Protein 4E1T (pdb70)

CATH classification: 2.40.160.160

B-factor: mean 50.27, std 12.96, range [19.97, 96.44]

Solvent-accessible surface area: 11795 Å² total; per-residue (Å²): 171,104,12,117,0,5,19,28,57,17,58,16,42,53,114,126,131,61,99,48,16,41,11,63,6,107,0,15,28,171,133,39,39,100,62,81,0,53,0,23,4,66,0,86,14,67,69,96,80,24,68,9,44,1,74,10,62,4,62,2,58,58,110,141,50,85,1,98,5,107,7,44,2,80,0,27,3,89,45,9,123,0,55,0,71,1,108,5,42,9,28,3,26,60,52,58,15,63,12,42,13,15,0,81,111,98,34,39,68,49,90,11,128,40,58,103,138,135,98,0,43,0,0,43,14,20,5,107,31,31,18,45,32,82,86,92,75,15,28,63,2,25,55,111,21,89,7,86,1,84,10,126,28,0,16,8,7,35,89,124,51,66,17,162,41,0,73,0,58,5,49,6,103,17,104,6,44,18,4,21,66,16,68,12,50,18,81,45,74,12,86,94,105,53,67,57,31,65,90,26,64,33,91,12,84,18,76,52,47,68,115,145,36,0,91,29,85,107,32,0,42,34,10,21,65,16,85,16,0,17,11,35,17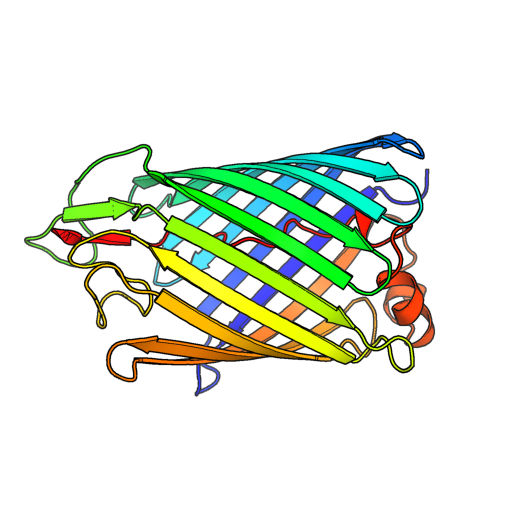,7,40,16,25,17,28,20,15,11,8,12,121

Radius of gyration: 18.05 Å; Cα contacts (8 Å, |Δi|>4): 684; chains: 1; bounding box: 31×55×33 Å

Sequence (245 aa):
MNRFGTAQVNLNFDKNFSLKESSLDWLAPWYDSASFLFFSQLGIRNKDSRNTLNLGVGIRTLENGWLYGLNTFYDNDLTGHNHRIGLGAEAWTDYLQLAANGYFRLNGWHSSRDFSDYKERPATGGDLRANAYLPALPQLGGKLMYEQYTGERVALFGKDNLQRNPYAVTAGINYTPVPLLTVGVDQRMGKSSKHETQWNLQMNYRFGESFQSQLSPSAVAGTRLLAESRYNLVDRNNNIVLEYQ

Foldseek 3Di:
DFFFFKKKWKWKAFPVRHTFKIKIKIKGWPDDDPFKTKIWMWMWMAGPNWIKIKTKIKMWGDDDQKIKMKMKIWMAGPPFGATKIKIKIWIAGQQKIKMKMWIGGDDDWDDDPVDDPKTKYFWTWMKIKMKGADLVQRQKIKIKMKIWTADAFWQPVHNVDTHHGKMKIKIKIWGDQFQQWMKMWMWIAIPPGRITIMIMIMGMDTPNDDPVNRRDSVNSSVCRHCVNVVRPDDPGDSDGTMGMD

Secondary structure (DSSP, 8-state):
-----EEEEEEEE-TT--EEEEEEEEEEEEEE-SSEEEEEEEEEEEETTEEEEEEEEEEEEEETTEEEEEEEEEEEETTTTEEEEEEEEEEEETTEEEEEEEEEE-S--EE-SS-TT-EEEEPPEEEEEEEEEETTEEEEEEEEEEEEE-SSSB-TT-TTS-BSS-EEEEEEEEEEEETTEEEEEEEEE-GGG-EEEEEEEEEEEETTS-HHHHT-GGGHHHHTSHHHHTTPPP-S--S--EEE-

Structure (mmCIF, N/CA/C/O backbone):
data_4E1T
#
_entry.id   4E1T
#
_cell.length_a   79.404
_cell.length_b   124.885
_cell.length_c   65.073
_cell.angle_alpha   90.00
_cell.angle_beta   90.00
_cell.angle_gamma   90.00
#
_symmetry.space_group_name_H-M   'C 2 2 21'
#
loop_
_entity.id
_entity.type
_entity.pdbx_description
1 polymer Invasin
2 non-polymer '(2R)-2,3-dihydroxypropyl (9Z)-octadec-9-enoate'
3 non-polymer '(2S)-2,3-dihydroxypropyl (9Z)-octadec-9-enoate'
4 water water
#
loop_
_atom_site.group_PDB
_atom_site.id
_atom_site.type_symbol
_atom_site.label_atom_id
_atom_site.label_alt_id
_atom_site.label_comp_id
_atom_site.label_asym_id
_atom_site.label_entity_id
_atom_site.label_seq_id
_atom_site.pdbx_PDB_ins_code
_atom_site.Cartn_x
_atom_site.Cartn_y
_atom_site.Cartn_z
_atom_site.occupancy
_atom_site.B_iso_or_equiv
_atom_site.auth_seq_id
_atom_site.auth_comp_id
_atom_site.auth_asym_id
_atom_site.auth_atom_id
_atom_site.pdbx_PDB_model_num
ATOM 1 N N . MET A 1 1 ? -14.501 50.989 20.070 1.00 78.28 146 MET A N 1
ATOM 2 C CA . MET A 1 1 ? -14.363 51.113 18.576 1.00 78.70 146 MET A CA 1
ATOM 3 C C . MET A 1 1 ? -15.719 51.087 17.797 1.00 77.85 146 MET A C 1
ATOM 4 O O . MET A 1 1 ? -16.548 51.998 17.938 1.00 80.55 146 MET A O 1
ATOM 9 N N . ASN A 1 2 ? -15.933 50.012 17.022 1.00 73.91 147 ASN A N 1
ATOM 10 C CA . ASN A 1 2 ? -16.862 49.974 15.875 1.00 72.98 147 ASN A CA 1
ATOM 11 C C . ASN A 1 2 ? -17.074 48.519 15.365 1.00 67.41 147 ASN A C 1
ATOM 12 O O . ASN A 1 2 ? -18.203 48.080 15.152 1.00 66.96 147 ASN A O 1
ATOM 17 N N . ARG A 1 3 ? -15.996 47.766 15.178 1.00 62.88 148 ARG A N 1
ATOM 18 C CA . ARG A 1 3 ? -16.117 46.387 14.678 1.00 57.99 148 ARG A CA 1
ATOM 19 C C . ARG A 1 3 ? -15.414 45.386 15.630 1.00 54.63 148 ARG A C 1
ATOM 20 O O . ARG A 1 3 ? -14.214 45.521 15.915 1.00 54.51 148 ARG A O 1
ATOM 28 N N . PHE A 1 4 ? -16.145 44.390 16.132 1.00 51.27 149 PHE A N 1
ATOM 29 C CA . PHE A 1 4 ? -15.519 43.458 17.115 1.00 49.77 149 PHE A CA 1
ATOM 30 C C . PHE A 1 4 ? -15.505 41.994 16.652 1.00 48.13 149 PHE A C 1
ATOM 31 O O . PHE A 1 4 ? -15.446 41.078 17.477 1.00 48.84 149 PHE A O 1
ATOM 39 N N . GLY A 1 5 ? -15.563 41.790 15.343 1.00 46.47 150 GLY A N 1
ATOM 40 C CA . GLY A 1 5 ? -15.458 40.475 14.784 1.00 45.38 150 GLY A CA 1
ATOM 41 C C . GLY A 1 5 ? -16.722 39.914 14.171 1.00 43.60 150 GLY A C 1
ATOM 42 O O . GLY A 1 5 ? -17.798 40.530 14.201 1.00 42.41 150 GLY A O 1
ATOM 43 N N . THR A 1 6 ? -16.575 38.701 13.668 1.00 42.71 151 THR A N 1
ATOM 44 C CA . THR A 1 6 ? -17.585 38.087 12.858 1.00 42.50 151 THR A CA 1
ATOM 45 C C . THR A 1 6 ? -17.891 36.705 13.394 1.00 41.96 151 THR A C 1
ATOM 46 O O . THR A 1 6 ? -16.969 35.962 13.774 1.00 42.62 151 THR A O 1
ATOM 50 N N . ALA A 1 7 ? -19.178 36.360 13.381 1.00 41.50 152 ALA A N 1
ATOM 51 C CA . ALA A 1 7 ? -19.580 35.013 13.616 1.00 41.75 152 ALA A CA 1
ATOM 52 C C . ALA A 1 7 ? -20.262 34.520 12.333 1.00 42.41 152 ALA A C 1
ATOM 53 O O . ALA A 1 7 ? -21.051 35.249 11.692 1.00 43.88 152 ALA A O 1
ATOM 55 N N . GLN A 1 8 ? -19.938 33.292 11.936 1.00 41.76 153 GLN A N 1
ATOM 56 C CA . GLN A 1 8 ? -20.444 32.724 10.697 1.00 40.82 153 GLN A CA 1
ATOM 57 C C . GLN A 1 8 ? -21.052 31.322 10.896 1.00 41.30 153 GLN A C 1
ATOM 58 O O . GLN A 1 8 ? -20.379 30.402 11.370 1.00 40.84 153 GLN A O 1
ATOM 64 N N . VAL A 1 9 ? -22.321 31.169 10.538 1.00 42.37 154 VAL A N 1
ATOM 65 C CA . VAL A 1 9 ? -22.930 29.835 10.434 1.00 43.60 154 VAL A CA 1
ATOM 66 C C . VAL A 1 9 ? -22.946 29.265 9.020 1.00 43.20 154 VAL A C 1
ATOM 67 O O . VAL A 1 9 ? -23.251 29.967 8.057 1.00 43.17 154 VAL A O 1
ATOM 71 N N . ASN A 1 10 ? -22.542 28.002 8.871 1.00 43.35 155 ASN A N 1
ATOM 72 C CA . ASN A 1 10 ? -22.638 27.373 7.533 1.00 42.95 155 ASN A CA 1
ATOM 73 C C . ASN A 1 10 ? -23.406 26.064 7.628 1.00 43.46 155 ASN A C 1
ATOM 74 O O . ASN A 1 10 ? -23.137 25.255 8.509 1.00 43.32 155 ASN A O 1
ATOM 79 N N . LEU A 1 11 ? -24.367 25.911 6.717 1.00 43.88 156 LEU A N 1
ATOM 80 C CA . LEU A 1 11 ? -25.094 24.673 6.489 1.00 45.05 156 LEU A CA 1
ATOM 81 C C . LEU A 1 11 ? -24.897 24.203 5.031 1.00 45.20 156 LEU A C 1
ATOM 82 O O . LEU A 1 11 ? -25.273 24.895 4.095 1.00 45.11 156 LEU A O 1
ATOM 87 N N . ASN A 1 12 ? -24.306 23.026 4.852 1.00 45.44 157 ASN A N 1
ATOM 88 C CA . ASN A 1 12 ? -24.004 22.509 3.527 1.00 47.20 157 ASN A CA 1
ATOM 89 C C . ASN A 1 12 ? -24.815 21.217 3.200 1.00 47.86 157 ASN A C 1
ATOM 90 O O . ASN A 1 12 ? -24.972 20.326 4.052 1.00 49.14 157 ASN A O 1
ATOM 95 N N . PHE A 1 13 ? -25.337 21.163 1.982 1.00 46.88 158 PHE A N 1
ATOM 96 C CA . PHE A 1 13 ? -26.279 20.145 1.532 1.00 48.73 158 PHE A CA 1
ATOM 97 C C . PHE A 1 13 ? -25.724 19.490 0.297 1.00 49.98 158 PHE A C 1
ATOM 98 O O . PHE A 1 13 ? -25.029 20.145 -0.492 1.00 49.61 158 PHE A O 1
ATOM 106 N N . ASP A 1 14 ? -26.038 18.206 0.116 1.00 51.27 159 ASP A N 1
ATOM 107 C CA . ASP A 1 14 ? -25.632 17.501 -1.086 1.00 53.06 159 ASP A CA 1
ATOM 108 C C . ASP A 1 14 ? -26.663 17.774 -2.215 1.00 53.98 159 ASP A C 1
ATOM 109 O O . ASP A 1 14 ? -27.556 18.619 -2.027 1.00 52.69 159 ASP A O 1
ATOM 114 N N . LYS A 1 15 ? -26.542 17.061 -3.353 1.00 56.06 160 LYS A N 1
ATOM 115 C CA . LYS A 1 15 ? -27.454 17.159 -4.513 1.00 58.36 160 LYS A CA 1
ATOM 116 C C . LYS A 1 15 ? -28.951 17.092 -4.189 1.00 58.16 160 LYS A C 1
ATOM 117 O O . LYS A 1 15 ? -29.799 17.736 -4.856 1.00 57.90 160 LYS A O 1
ATOM 123 N N . ASN A 1 16 ? -29.277 16.263 -3.209 1.00 58.25 161 ASN A N 1
ATOM 124 C CA . ASN A 1 16 ? -30.669 16.043 -2.808 1.00 59.89 161 ASN A CA 1
ATOM 125 C C . ASN A 1 16 ? -31.144 16.968 -1.663 1.00 58.17 161 ASN A C 1
ATOM 126 O O . ASN A 1 16 ? -32.184 16.723 -1.043 1.00 59.81 161 ASN A O 1
ATOM 131 N N . PHE A 1 17 ? -30.387 18.037 -1.414 1.00 56.04 162 PHE A N 1
ATOM 132 C CA . PHE A 1 17 ? -30.552 18.912 -0.222 1.00 55.40 162 PHE A CA 1
ATOM 133 C C . PHE A 1 17 ? -30.680 18.096 1.082 1.00 55.62 162 PHE A C 1
ATOM 134 O O . PHE A 1 17 ? -31.508 18.374 1.933 1.00 56.87 162 PHE A O 1
ATOM 142 N N . SER A 1 18 ? -29.872 17.054 1.185 1.00 56.08 163 SER A N 1
ATOM 143 C CA . SER A 1 18 ? -29.706 16.305 2.418 1.00 57.71 163 SER A CA 1
ATOM 144 C C . SER A 1 18 ? -28.509 16.935 3.160 1.00 55.30 163 SER A C 1
ATOM 145 O O . SER A 1 18 ? -27.422 17.121 2.598 1.00 54.05 163 SER A O 1
ATOM 148 N N . LEU A 1 19 ? -28.737 17.336 4.401 1.00 57.34 164 LEU A N 1
ATOM 149 C CA . LEU A 1 19 ? -27.800 18.191 5.078 1.00 54.66 164 LEU A CA 1
ATOM 150 C C . LEU A 1 19 ? -26.536 17.398 5.457 1.00 52.99 164 LEU A C 1
ATOM 151 O O . LEU A 1 19 ? -26.620 16.331 6.058 1.00 51.84 164 LEU A O 1
ATOM 156 N N . LYS A 1 20 ? -25.389 17.888 5.024 1.00 52.31 165 LYS A N 1
ATOM 157 C CA . LYS A 1 20 ? -24.143 17.167 5.147 1.00 53.13 165 LYS A CA 1
ATOM 158 C C . LYS A 1 20 ? -23.229 17.735 6.202 1.00 50.93 165 LYS A C 1
ATOM 159 O O . LYS A 1 20 ? -22.486 17.022 6.794 1.00 51.30 165 LYS A O 1
ATOM 161 N N . GLU A 1 21 ? -23.293 19.027 6.432 1.00 49.86 166 GLU A N 1
ATOM 162 C CA . GLU A 1 21 ? -22.400 19.674 7.376 1.00 46.91 166 GLU A CA 1
ATOM 163 C C . GLU A 1 21 ? -23.014 20.915 8.009 1.00 45.79 166 GLU A C 1
ATOM 164 O O . GLU A 1 21 ? -23.655 21.742 7.318 1.00 45.86 166 GLU A O 1
ATOM 170 N N . SER A 1 22 ? -22.775 21.077 9.308 1.00 43.31 167 SER A N 1
ATOM 171 C CA . SER A 1 22 ? -23.123 22.326 9.941 1.00 43.62 167 SER A CA 1
ATOM 172 C C . SER A 1 22 ? -21.921 22.882 10.692 1.00 42.32 167 SER A C 1
ATOM 173 O O . SER A 1 22 ? -21.163 22.114 11.311 1.00 41.23 167 SER A O 1
ATOM 176 N N . SER A 1 23 ? -21.722 24.206 10.628 1.00 41.37 168 SER A N 1
ATOM 177 C CA . SER A 1 23 ? -20.572 24.813 11.323 1.00 40.29 168 SER A CA 1
ATOM 178 C C . SER A 1 23 ? -20.848 26.174 11.949 1.00 40.99 168 SER A C 1
ATOM 179 O O . SER A 1 23 ? -21.788 26.879 11.556 1.00 41.85 168 SER A O 1
ATOM 182 N N . LEU A 1 24 ? -20.007 26.519 12.919 1.00 40.51 169 LEU A N 1
ATOM 183 C CA . LEU A 1 24 ? -19.978 27.848 13.490 1.00 42.10 169 LEU A CA 1
ATOM 184 C C . LEU A 1 24 ? -18.530 28.292 13.659 1.00 40.57 169 LEU A C 1
ATOM 185 O O . LEU A 1 24 ? -17.727 27.638 14.321 1.00 40.53 169 LEU A O 1
ATOM 190 N N . ASP A 1 25 ? -18.183 29.389 13.000 1.00 40.51 170 ASP A N 1
ATOM 191 C CA . ASP A 1 25 ? -16.838 29.941 13.075 1.00 39.67 170 ASP A CA 1
ATOM 192 C C . ASP A 1 25 ? -16.882 31.392 13.620 1.00 39.07 170 ASP A C 1
ATOM 193 O O . ASP A 1 25 ? -17.780 32.178 13.226 1.00 39.72 170 ASP A O 1
ATOM 198 N N . TRP A 1 26 ? -15.892 31.763 14.458 1.00 37.23 171 TRP A N 1
ATOM 199 C CA . TRP A 1 26 ? -15.845 33.115 15.043 1.00 36.57 171 TRP A CA 1
ATOM 200 C C . TRP A 1 26 ? -14.456 33.764 14.925 1.00 35.75 171 TRP A C 1
ATOM 201 O O . TRP A 1 26 ? -13.485 33.237 15.414 1.00 35.18 171 TRP A O 1
ATOM 212 N N . LEU A 1 27 ? -14.364 34.929 14.308 1.00 35.93 172 LEU A N 1
ATOM 213 C CA . LEU A 1 27 ? -13.067 35.620 14.211 1.00 35.87 172 LEU A CA 1
ATOM 214 C C . LEU A 1 27 ? -13.089 36.713 15.238 1.00 36.94 172 LEU A C 1
ATOM 215 O O . LEU A 1 27 ? -14.098 37.433 15.369 1.00 38.79 172 LEU A O 1
ATOM 220 N N . ALA A 1 28 ? -12.009 36.878 15.983 1.00 36.93 173 ALA A N 1
ATOM 221 C CA . ALA A 1 28 ? -11.988 38.000 16.959 1.00 38.58 173 ALA A CA 1
ATOM 222 C C . ALA A 1 28 ? -10.716 38.784 16.765 1.00 37.92 173 ALA A C 1
ATOM 223 O O . ALA A 1 28 ? -9.641 38.219 16.824 1.00 36.79 173 ALA A O 1
ATOM 225 N N . PRO A 1 29 ? -10.830 40.085 16.516 1.00 40.18 174 PRO A N 1
ATOM 226 C CA . PRO A 1 29 ? -9.632 40.940 16.445 1.00 39.94 174 PRO A CA 1
ATOM 227 C C . PRO A 1 29 ? -9.078 41.246 17.835 1.00 41.25 174 PRO A C 1
ATOM 228 O O . PRO A 1 29 ? -9.807 41.697 18.696 1.00 43.19 174 PRO A O 1
ATOM 232 N N . TRP A 1 30 ?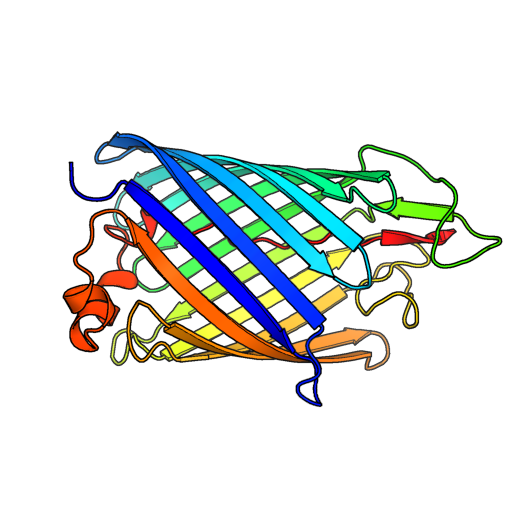 -7.805 40.934 18.084 1.00 39.93 175 TRP A N 1
ATOM 233 C CA . TRP A 1 30 ? -7.205 41.247 19.405 1.00 41.79 175 TRP A CA 1
ATOM 234 C C . TRP A 1 30 ? -6.497 42.597 19.377 1.00 42.40 175 TRP A C 1
ATOM 235 O O . TRP A 1 30 ? -6.356 43.268 20.401 1.00 45.20 175 TRP A O 1
ATOM 246 N N . TYR A 1 31 ? -5.973 42.949 18.207 1.00 40.82 176 TYR A N 1
ATOM 247 C CA . TYR A 1 31 ? -5.350 44.220 18.022 1.00 41.94 176 TYR A CA 1
ATOM 248 C C . TYR A 1 31 ? -5.657 44.671 16.622 1.00 43.07 176 TYR A C 1
ATOM 249 O O . TYR A 1 31 ? -5.423 43.927 15.645 1.00 42.62 176 TYR A O 1
ATOM 258 N N . ASP A 1 32 ? -6.197 45.888 16.526 1.00 45.07 177 ASP A N 1
ATOM 259 C CA . ASP A 1 32 ? -6.770 46.413 15.310 1.00 46.76 177 ASP A CA 1
ATOM 260 C C . ASP A 1 32 ? -6.245 47.827 15.053 1.00 49.85 177 ASP A C 1
ATOM 261 O O . ASP A 1 32 ? -6.752 48.815 15.655 1.00 51.33 177 ASP A O 1
ATOM 266 N N . SER A 1 33 ? -5.258 47.932 14.157 1.00 48.63 178 SER A N 1
ATOM 267 C CA . SER A 1 33 ? -4.833 49.239 13.703 1.00 52.77 178 SER A CA 1
ATOM 268 C C . SER A 1 33 ? -5.037 49.367 12.205 1.00 55.79 178 SER A C 1
ATOM 269 O O . SER A 1 33 ? -5.178 48.362 11.496 1.00 55.47 178 SER A O 1
ATOM 272 N N . ALA A 1 34 ? -5.008 50.615 11.749 1.00 59.91 179 ALA A N 1
ATOM 273 C CA . ALA A 1 34 ? -5.206 50.994 10.365 1.00 64.52 179 ALA A CA 1
ATOM 274 C C . ALA A 1 34 ? -4.298 50.323 9.323 1.00 65.00 179 ALA A C 1
ATOM 275 O O . ALA A 1 34 ? -4.461 50.575 8.127 1.00 69.74 179 ALA A O 1
ATOM 277 N N . SER A 1 35 ? -3.306 49.553 9.759 1.00 62.41 180 SER A N 1
ATOM 278 C CA . SER A 1 35 ? -2.371 48.890 8.843 1.00 63.62 180 SER A CA 1
ATOM 279 C C . SER A 1 35 ? -2.118 47.452 9.237 1.00 60.37 180 SER A C 1
ATOM 280 O O . SER A 1 35 ? -1.753 46.677 8.372 1.00 62.23 180 SER A O 1
ATOM 283 N N . PHE A 1 36 ? -2.353 47.098 10.518 1.00 56.41 181 PHE A N 1
ATOM 284 C CA . 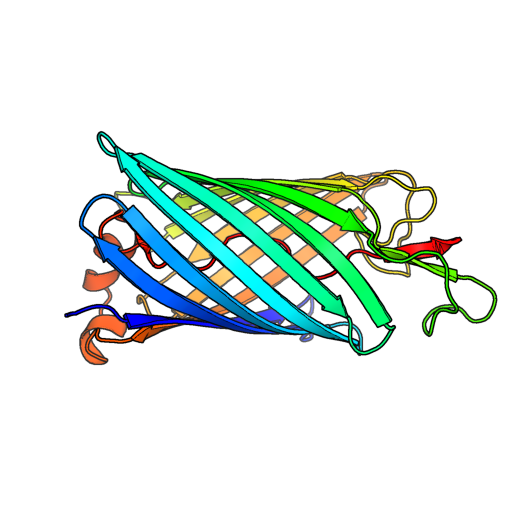PHE A 1 36 ? -2.068 45.762 11.076 1.00 52.71 181 PHE A CA 1
ATOM 285 C C . PHE A 1 36 ? -3.179 45.261 12.003 1.00 49.93 181 PHE A C 1
ATOM 286 O O . PHE A 1 36 ? -3.589 45.947 12.957 1.00 50.04 181 PHE A O 1
ATOM 294 N N . LEU A 1 37 ? -3.657 44.057 11.708 1.00 46.58 182 LEU A N 1
ATOM 295 C CA . LEU A 1 37 ? -4.677 43.402 12.485 1.00 43.26 182 LEU A CA 1
ATOM 296 C C . LEU A 1 37 ? -4.148 42.026 12.955 1.00 41.16 182 LEU A C 1
ATOM 297 O O . LEU A 1 37 ? -3.590 41.265 12.172 1.00 41.81 182 LEU A O 1
ATOM 302 N N . PHE A 1 38 ? -4.320 41.723 14.233 1.00 39.70 183 PHE A N 1
ATOM 303 C CA . PHE A 1 38 ? -4.036 40.385 14.744 1.00 39.10 183 PHE A CA 1
ATOM 304 C C . PHE A 1 38 ? -5.330 39.748 15.230 1.00 36.99 183 PHE A C 1
ATOM 305 O O . PHE A 1 38 ? -6.060 40.358 15.968 1.00 36.29 183 PHE A O 1
ATOM 313 N N . PHE A 1 39 ? -5.634 38.531 14.785 1.00 36.16 184 PHE A N 1
ATOM 314 C CA . PHE A 1 39 ? -6.929 37.943 15.152 1.00 35.85 184 PHE A CA 1
ATOM 315 C C . PHE A 1 39 ? -6.794 36.513 15.596 1.00 34.84 184 PHE A C 1
ATOM 316 O O . PHE A 1 39 ? -5.779 35.878 15.317 1.00 35.80 184 PHE A O 1
ATOM 324 N N . SER A 1 40 ? -7.833 36.019 16.268 1.00 34.34 185 SER A N 1
ATOM 325 C CA . SER A 1 40 ? -8.036 34.595 16.534 1.00 34.94 185 SER A CA 1
ATOM 326 C C . SER A 1 40 ? -9.274 34.112 15.807 1.00 35.55 185 SER A C 1
ATOM 327 O O . SER A 1 40 ? -10.221 34.870 15.597 1.00 36.09 185 SER A O 1
ATOM 330 N N . GLN A 1 41 ? -9.263 32.859 15.374 1.00 36.01 186 GLN A N 1
ATOM 331 C CA . GLN A 1 41 ? -10.458 32.229 14.765 1.00 35.88 186 GLN A CA 1
ATOM 332 C C . GLN A 1 41 ? -10.665 30.884 15.492 1.00 36.73 186 GLN A C 1
ATOM 333 O O . GLN A 1 41 ? -9.699 30.140 15.718 1.00 37.34 186 GLN A O 1
ATOM 339 N N . LEU A 1 42 ? -11.909 30.588 15.876 1.00 37.28 187 LEU A N 1
ATOM 340 C CA . LEU A 1 42 ? -12.290 29.354 16.571 1.00 37.70 187 LEU A CA 1
ATOM 341 C C . LEU A 1 42 ? -13.463 28.770 15.819 1.00 38.65 187 LEU A C 1
ATOM 342 O O . LEU A 1 42 ? -14.432 29.486 15.485 1.00 39.24 187 LEU A O 1
ATOM 347 N N . GLY A 1 43 ? -13.423 27.471 15.556 1.00 39.84 188 GLY A N 1
ATOM 348 C CA . GLY A 1 43 ? -14.486 26.856 14.755 1.00 39.72 188 GLY A CA 1
ATOM 349 C C . GLY A 1 43 ? -14.904 25.503 15.278 1.00 41.52 188 GLY A C 1
ATOM 350 O O . GLY A 1 43 ? -14.127 24.784 15.877 1.00 42.19 188 GLY A O 1
ATOM 351 N N . ILE A 1 44 ? -16.162 25.166 15.052 1.00 42.25 189 ILE A N 1
ATOM 352 C CA . ILE A 1 44 ? -16.645 23.852 15.375 1.00 43.44 189 ILE A CA 1
ATOM 353 C C . ILE A 1 44 ? -17.609 23.366 14.293 1.00 42.13 189 ILE A C 1
ATOM 354 O O . ILE A 1 44 ? -18.364 24.138 13.741 1.00 41.22 189 ILE A O 1
ATOM 359 N N . ARG A 1 45 ? -17.594 22.069 14.016 1.00 42.05 190 ARG A N 1
ATOM 360 C CA . ARG A 1 45 ? -18.359 21.552 12.926 1.00 41.14 190 ARG A CA 1
ATOM 361 C C . ARG A 1 45 ? -18.679 20.083 13.093 1.00 43.18 190 ARG A C 1
ATOM 362 O O . ARG A 1 45 ? -17.960 19.314 13.757 1.00 43.69 190 ARG A O 1
ATOM 370 N N . ASN A 1 46 ? -19.785 19.695 12.483 1.00 43.58 191 ASN A N 1
ATOM 371 C CA . ASN A 1 46 ? -20.177 18.298 12.458 1.00 45.64 191 ASN A CA 1
ATOM 372 C C . ASN A 1 46 ? -20.333 17.848 10.996 1.00 46.42 191 ASN A C 1
ATOM 373 O O . ASN A 1 46 ? -20.973 18.554 10.171 1.00 45.66 191 ASN A O 1
ATOM 378 N N . LYS A 1 47 ? -19.717 16.706 10.671 1.00 47.80 192 LYS A N 1
ATOM 379 C CA . LYS A 1 47 ? -19.718 16.161 9.301 1.00 49.87 192 LYS A CA 1
ATOM 380 C C . LYS A 1 47 ? -19.337 14.682 9.272 1.00 53.31 192 LYS A C 1
ATOM 381 O O . LYS A 1 47 ? -18.317 14.305 9.820 1.00 54.59 192 LYS A O 1
ATOM 387 N N . ASP A 1 48 ? -20.153 13.871 8.596 1.00 53.86 193 ASP A N 1
ATOM 388 C CA . ASP A 1 48 ? -20.010 12.400 8.564 1.00 56.83 193 ASP A CA 1
ATOM 389 C C . ASP A 1 48 ? -19.830 11.858 9.983 1.00 55.81 193 ASP A C 1
ATOM 390 O O . ASP A 1 48 ? -18.851 11.150 10.232 1.00 54.32 193 ASP A O 1
ATOM 395 N N . SER A 1 49 ? -20.753 12.189 10.893 1.00 55.26 194 SER A N 1
ATOM 396 C CA . SER A 1 49 ? -20.695 11.692 12.282 1.00 55.82 194 SER A CA 1
ATOM 397 C C . SER A 1 49 ? -19.371 12.018 13.032 1.00 52.97 194 SER A C 1
ATOM 398 O O . SER A 1 49 ? -18.931 11.253 13.900 1.00 54.40 194 SER A O 1
ATOM 401 N N . ARG A 1 50 ? -18.723 13.115 12.672 1.00 48.40 195 ARG A N 1
ATOM 402 C CA . ARG A 1 50 ? -17.468 13.500 13.299 1.00 46.18 195 ARG A CA 1
ATOM 403 C C . ARG A 1 50 ? -17.584 14.982 13.715 1.00 43.64 195 ARG A C 1
ATOM 404 O O . ARG A 1 50 ? -18.119 15.781 12.960 1.00 41.19 195 ARG A O 1
ATOM 412 N N . ASN A 1 51 ? -17.094 15.332 14.898 1.00 43.03 196 ASN A N 1
ATOM 413 C CA . ASN A 1 51 ? -17.020 16.741 15.316 1.00 42.29 196 ASN A CA 1
ATOM 414 C C . ASN A 1 51 ? -15.589 17.214 15.397 1.00 40.90 196 ASN A C 1
ATOM 415 O O . ASN A 1 51 ? -14.742 16.574 16.046 1.00 41.75 196 ASN A O 1
ATOM 420 N N . THR A 1 52 ? -15.321 18.355 14.772 1.00 39.66 197 THR A N 1
ATOM 421 C CA . THR A 1 52 ? -13.974 18.914 14.673 1.00 38.62 197 THR A CA 1
ATOM 422 C C . THR A 1 52 ? -13.932 20.320 15.312 1.00 38.55 197 THR A C 1
ATOM 423 O O . THR A 1 52 ? -14.853 21.141 15.131 1.00 39.51 197 THR A O 1
ATOM 427 N N . LEU A 1 53 ? -12.855 20.606 16.019 1.00 37.65 198 LEU A N 1
ATOM 428 C CA . LEU A 1 53 ? -12.620 21.901 16.617 1.00 37.33 198 LEU A CA 1
ATOM 429 C C . LEU A 1 53 ? -11.454 22.469 15.821 1.00 36.89 198 LEU A C 1
ATOM 430 O O . LEU A 1 53 ? -10.471 21.748 15.578 1.00 36.89 198 LEU A O 1
ATOM 435 N N . ASN A 1 54 ? -11.558 23.732 15.407 1.00 35.76 199 ASN A N 1
ATOM 436 C CA . ASN A 1 54 ? -10.471 24.427 14.738 1.00 36.13 199 ASN A CA 1
ATOM 437 C C . ASN A 1 54 ? -10.113 25.625 15.594 1.00 37.06 199 ASN A C 1
ATOM 438 O O . ASN A 1 54 ? -11.034 26.316 16.086 1.00 38.16 199 ASN A O 1
ATOM 443 N N . LEU A 1 55 ? -8.812 25.833 15.801 1.00 36.11 200 LEU A N 1
ATOM 444 C CA . LEU A 1 55 ? -8.304 26.943 16.610 1.00 37.85 200 LEU A CA 1
ATOM 445 C C . LEU A 1 55 ? -7.162 27.608 15.821 1.00 35.67 200 LEU A C 1
ATOM 446 O O . LEU A 1 55 ? -6.185 26.959 15.548 1.00 36.42 200 LEU A O 1
ATOM 451 N N . GLY A 1 56 ? -7.254 28.888 15.483 1.00 35.27 201 GLY A N 1
ATOM 452 C CA . GLY A 1 56 ? -6.217 29.510 14.630 1.00 34.33 201 GLY A CA 1
ATOM 453 C C . GLY A 1 56 ? -5.946 30.947 15.044 1.00 35.32 201 GLY A C 1
ATOM 454 O O . GLY A 1 56 ? -6.789 31.563 15.724 1.00 36.20 201 GLY A O 1
ATOM 455 N N . VAL A 1 57 ? -4.754 31.442 14.678 1.00 33.48 202 VAL A N 1
ATOM 456 C CA . VAL A 1 57 ? -4.410 32.822 14.752 1.00 34.05 202 VAL A CA 1
ATOM 457 C C . VAL A 1 57 ? -3.945 33.258 13.380 1.00 34.86 202 VAL A C 1
ATOM 458 O O . VAL A 1 57 ? -3.569 32.413 12.573 1.00 33.66 202 VAL A O 1
ATOM 462 N N . GLY A 1 58 ? -3.928 34.578 13.154 1.00 35.06 203 GLY A N 1
ATOM 463 C CA . GLY A 1 58 ? -3.738 35.154 11.838 1.00 35.07 203 GLY A CA 1
ATOM 464 C C . GLY A 1 58 ? -3.358 36.623 11.955 1.00 36.91 203 GLY A C 1
ATOM 465 O O . GLY A 1 58 ? -3.681 37.307 12.950 1.00 37.62 203 GLY A O 1
ATOM 466 N N . ILE A 1 59 ? -2.561 37.101 11.006 1.00 37.78 204 ILE A N 1
ATOM 467 C CA . ILE A 1 59 ? -2.313 38.556 10.916 1.00 38.59 204 ILE A CA 1
ATOM 468 C C . ILE A 1 59 ? -2.645 38.993 9.497 1.00 38.84 204 ILE A C 1
ATOM 469 O O . ILE A 1 59 ? -2.497 38.198 8.547 1.00 36.17 204 ILE A O 1
ATOM 474 N N . ARG A 1 60 ? -3.121 40.242 9.392 1.00 39.88 205 ARG A N 1
ATOM 475 C CA . ARG A 1 60 ? -3.421 40.923 8.120 1.00 40.18 205 ARG A CA 1
ATOM 476 C C . ARG A 1 60 ? -2.816 42.317 8.147 1.00 42.29 205 ARG A C 1
ATOM 477 O O . ARG A 1 60 ? -2.911 43.040 9.166 1.00 43.66 205 ARG A O 1
ATOM 485 N N . THR A 1 61 ? -2.154 42.683 7.051 1.00 42.94 206 THR A N 1
ATOM 486 C CA . THR A 1 61 ? -1.574 43.998 6.915 1.00 45.45 206 THR A CA 1
ATOM 487 C C . THR A 1 61 ? -2.032 44.606 5.592 1.00 46.11 206 THR A C 1
ATOM 488 O O . THR A 1 61 ? -2.263 43.881 4.631 1.00 45.84 206 THR A O 1
ATOM 492 N N . LEU A 1 62 ? -2.172 45.928 5.568 1.00 47.23 207 LEU A N 1
ATOM 493 C CA . LEU A 1 62 ? -2.738 46.672 4.449 1.00 48.08 207 LEU A CA 1
ATOM 494 C C . LEU A 1 62 ? -1.679 47.565 3.800 1.00 50.14 207 LEU A C 1
ATOM 495 O O . LEU A 1 62 ? -1.031 48.358 4.479 1.00 49.41 207 LEU A O 1
ATOM 500 N N . GLU A 1 63 ? -1.500 47.401 2.491 1.00 50.98 208 GLU A N 1
ATOM 501 C CA . GLU A 1 63 ? -0.559 48.210 1.729 1.00 53.36 208 GLU A CA 1
ATOM 502 C C . GLU A 1 63 ? -1.086 48.498 0.339 1.00 52.80 208 GLU A C 1
ATOM 503 O O . GLU A 1 63 ? -1.330 47.593 -0.449 1.00 50.11 208 GLU A O 1
ATOM 509 N N . ASN A 1 64 ? -1.260 49.786 0.062 1.00 54.82 209 ASN A N 1
ATOM 510 C CA . ASN A 1 64 ? -1.466 50.307 -1.307 1.00 55.54 209 ASN A CA 1
ATOM 511 C C . ASN A 1 64 ? -2.620 49.610 -1.993 1.00 52.19 209 ASN A C 1
ATOM 512 O O . ASN A 1 64 ? -2.472 49.054 -3.060 1.00 52.69 209 ASN A O 1
ATOM 517 N N . GLY A 1 65 ? -3.755 49.589 -1.325 1.00 50.15 210 GLY A N 1
ATOM 518 C CA . GLY A 1 65 ? -4.962 48.988 -1.863 1.00 48.36 210 GLY A CA 1
ATOM 519 C C . GLY A 1 65 ? -5.091 47.474 -1.774 1.00 47.15 210 GLY A C 1
ATOM 520 O O . GLY A 1 65 ? -6.103 46.924 -2.223 1.00 46.84 210 GLY A O 1
ATOM 521 N N . TRP A 1 66 ? -4.076 46.806 -1.205 1.00 46.60 211 TRP A N 1
ATOM 522 C CA . TRP A 1 66 ? -4.071 45.375 -1.012 1.00 44.98 211 TRP A CA 1
ATOM 523 C C . TRP A 1 66 ? -4.025 45.007 0.483 1.00 44.43 211 TRP A C 1
ATOM 524 O O . TRP A 1 66 ? -3.636 45.822 1.319 1.00 46.15 211 TRP A O 1
ATOM 535 N N . LEU A 1 67 ? -4.469 43.794 0.808 1.00 42.19 212 LEU A N 1
ATOM 536 C CA . LEU A 1 67 ? -4.334 43.231 2.146 1.00 40.85 212 LEU A CA 1
ATOM 537 C C . LEU A 1 67 ? -3.616 41.893 2.033 1.00 38.85 212 LEU A C 1
ATOM 538 O O . LEU A 1 67 ? -4.029 41.035 1.293 1.00 38.69 212 LEU A O 1
ATOM 543 N N . TYR A 1 68 ? -2.557 41.730 2.790 1.00 39.50 213 TYR A N 1
ATOM 544 C CA . TYR A 1 68 ? -1.767 40.492 2.826 1.00 39.54 213 TYR A CA 1
ATOM 545 C C . TYR A 1 68 ? -1.955 39.879 4.221 1.00 39.89 213 TYR A C 1
ATOM 546 O O . TYR A 1 68 ? -1.850 40.595 5.252 1.00 39.12 213 TYR A O 1
ATOM 555 N N . GLY A 1 69 ? -2.216 38.573 4.260 1.00 38.14 214 GLY A N 1
ATOM 556 C CA . GLY A 1 69 ? -2.383 37.897 5.532 1.00 37.91 214 GLY A CA 1
ATOM 557 C C . GLY A 1 69 ? -1.586 36.607 5.619 1.00 38.11 214 GLY A C 1
ATOM 558 O O . GLY A 1 69 ? -1.260 36.008 4.588 1.00 39.84 214 GLY A O 1
ATOM 559 N N . LEU A 1 70 ? -1.267 36.191 6.846 1.00 36.85 215 LEU A N 1
ATOM 560 C CA . LEU A 1 70 ? -0.824 34.837 7.169 1.00 35.31 215 LEU A CA 1
ATOM 561 C C . LEU A 1 70 ? -1.643 34.306 8.326 1.00 35.63 215 LEU A C 1
ATOM 562 O O . LEU A 1 70 ? -2.045 35.067 9.225 1.00 36.38 215 LEU A O 1
ATOM 567 N N . ASN A 1 71 ? -1.868 33.000 8.347 1.00 35.49 216 ASN A N 1
ATOM 568 C CA . ASN A 1 71 ? -2.579 32.392 9.456 1.00 36.27 216 ASN A CA 1
ATOM 569 C C . ASN A 1 71 ? -2.036 30.960 9.730 1.00 37.87 216 ASN A C 1
ATOM 570 O O . ASN A 1 71 ? -1.344 30.386 8.837 1.00 39.87 216 ASN A O 1
ATOM 575 N N . THR A 1 72 ? -2.265 30.432 10.948 1.00 36.52 217 THR A N 1
ATOM 576 C CA . THR A 1 72 ? -2.065 29.015 11.230 1.00 36.44 217 THR A CA 1
ATOM 577 C C . THR A 1 72 ? -3.151 28.483 12.088 1.00 34.73 217 THR A C 1
ATOM 578 O O . THR A 1 72 ? -3.600 29.174 12.995 1.00 33.91 217 THR A O 1
ATOM 582 N N . PHE A 1 73 ? -3.444 27.196 11.907 1.00 33.58 218 PHE A N 1
ATOM 583 C CA . PHE A 1 73 ? -4.499 26.528 12.604 1.00 32.64 218 PHE A CA 1
ATOM 584 C C . PHE A 1 73 ? -4.040 25.198 13.166 1.00 34.10 218 PHE A C 1
ATOM 585 O O . PHE A 1 73 ? -3.259 24.479 12.555 1.00 35.46 218 PHE A O 1
ATOM 593 N N . TYR A 1 74 ? -4.585 24.861 14.313 1.00 34.34 219 TYR A N 1
ATOM 594 C CA . TYR A 1 74 ? -4.595 23.518 14.818 1.00 35.05 219 TYR A CA 1
ATOM 595 C C . TYR A 1 74 ? -6.023 22.978 14.589 1.00 34.76 219 TYR A C 1
ATOM 596 O O . TYR A 1 74 ? -6.985 23.508 15.143 1.00 36.24 219 TYR A O 1
ATOM 605 N N . ASP A 1 75 ? -6.187 21.952 13.756 1.00 35.04 220 ASP A N 1
ATOM 606 C CA . ASP A 1 75 ? -7.475 21.282 13.558 1.00 34.50 220 ASP A CA 1
ATOM 607 C C . ASP A 1 75 ? -7.502 19.950 14.328 1.00 35.08 220 ASP A C 1
ATOM 608 O O . ASP A 1 75 ? -6.548 19.172 14.298 1.00 36.49 220 ASP A O 1
ATOM 613 N N . ASN A 1 76 ? -8.628 19.653 14.936 1.00 35.60 221 ASN A N 1
ATOM 614 C CA . ASN A 1 76 ? -8.765 18.507 15.864 1.00 35.68 221 ASN A CA 1
ATOM 615 C C . ASN A 1 76 ? -10.102 17.820 15.670 1.00 35.70 221 ASN A C 1
ATOM 616 O O . ASN A 1 76 ? -11.097 18.270 16.172 1.00 34.16 221 ASN A O 1
ATOM 621 N N . ASP A 1 77 ? -10.095 16.726 14.909 1.00 37.17 222 ASP A N 1
ATOM 622 C CA . ASP A 1 77 ? -11.235 15.848 14.777 1.00 38.13 222 ASP A CA 1
ATOM 623 C C . ASP A 1 77 ? -11.354 15.120 16.083 1.00 39.50 222 ASP A C 1
ATOM 624 O O . ASP A 1 77 ? -10.578 14.214 16.326 1.00 40.16 222 ASP A O 1
ATOM 629 N N . LEU A 1 78 ? -12.298 15.553 16.930 1.00 40.83 223 LEU A N 1
ATOM 630 C CA . LEU A 1 78 ? -12.504 15.003 18.291 1.00 42.99 223 LEU A CA 1
ATOM 631 C C . LEU A 1 78 ? -13.048 13.581 18.250 1.00 44.86 223 LEU A C 1
ATOM 632 O O . LEU A 1 78 ? -12.948 12.862 19.243 1.00 46.82 223 LEU A O 1
ATOM 637 N N . THR A 1 79 ? -13.671 13.189 17.138 1.00 44.73 224 THR A N 1
ATOM 638 C CA . THR A 1 79 ? -14.334 11.890 17.099 1.00 46.03 224 THR A CA 1
ATOM 639 C C . THR A 1 79 ? -13.371 10.738 16.785 1.00 45.74 224 THR A C 1
ATOM 640 O O . THR A 1 79 ? -13.298 9.761 17.532 1.00 44.60 224 THR A O 1
ATOM 644 N N . GLY A 1 80 ? -12.659 10.851 15.673 1.00 44.88 225 GLY A N 1
ATOM 645 C CA . GLY A 1 80 ? -11.594 9.880 15.373 1.00 46.94 225 GLY A CA 1
ATOM 646 C C . GLY A 1 80 ? -10.194 10.272 15.850 1.00 46.93 225 GLY A C 1
ATOM 647 O O . GLY A 1 80 ? -9.221 9.658 15.433 1.00 48.64 225 GLY A O 1
ATOM 648 N N . HIS A 1 81 ? -10.070 11.283 16.715 1.00 46.48 226 HIS A N 1
ATOM 649 C CA . HIS A 1 81 ? -8.756 11.719 17.246 1.00 46.12 226 HIS A CA 1
ATOM 650 C C . HIS A 1 81 ? -7.702 11.966 16.129 1.00 45.92 226 HIS A C 1
ATOM 651 O O . HIS A 1 81 ? -6.624 11.360 16.096 1.00 45.23 226 HIS A O 1
ATOM 658 N N . ASN A 1 82 ? -8.032 12.856 15.179 1.00 45.07 227 ASN A N 1
ATOM 659 C CA . ASN A 1 82 ? -7.090 13.156 14.118 1.00 43.66 227 ASN A CA 1
ATOM 660 C C . ASN A 1 82 ? -6.618 14.597 14.233 1.00 42.74 227 ASN A C 1
ATOM 661 O O . ASN A 1 82 ? -7.432 15.537 14.382 1.00 41.66 227 ASN A O 1
ATOM 666 N N . HIS A 1 83 ? -5.293 14.772 14.181 1.00 42.51 228 HIS A N 1
ATOM 667 C CA . HIS A 1 83 ? -4.702 16.082 14.465 1.00 41.06 228 HIS A CA 1
ATOM 668 C C . HIS A 1 83 ? -3.945 16.635 13.275 1.00 39.85 228 HIS A C 1
ATOM 669 O O . HIS A 1 83 ? -3.105 15.944 12.646 1.00 38.96 228 HIS A O 1
ATOM 676 N N . ARG A 1 84 ? -4.215 17.898 12.998 1.00 37.85 229 ARG A N 1
ATOM 677 C CA . ARG A 1 84 ? -3.633 18.523 11.827 1.00 38.76 229 ARG A CA 1
ATOM 678 C C . ARG A 1 84 ? -3.180 19.968 12.081 1.00 38.75 229 ARG A C 1
ATOM 679 O O . ARG A 1 84 ? -3.886 20.773 12.745 1.00 39.31 229 ARG A O 1
ATOM 687 N N . ILE A 1 85 ? -2.029 20.316 11.544 1.00 39.26 230 ILE A N 1
ATOM 688 C CA . ILE A 1 85 ? -1.665 21.717 11.514 1.00 40.76 230 ILE A CA 1
ATOM 689 C C . ILE A 1 85 ? -1.842 22.287 10.122 1.00 40.79 230 ILE A C 1
ATOM 690 O O . ILE A 1 85 ? -1.583 21.597 9.119 1.00 40.19 230 ILE A O 1
ATOM 695 N N . GLY A 1 86 ? -2.308 23.538 10.069 1.00 40.44 231 GLY A N 1
ATOM 696 C CA . GLY A 1 86 ? -2.461 24.255 8.789 1.00 40.63 231 GLY A CA 1
ATOM 697 C C . GLY A 1 86 ? -1.730 25.607 8.715 1.00 41.66 231 GLY A C 1
ATOM 698 O O . GLY A 1 86 ? -1.579 26.295 9.730 1.00 43.20 231 GLY A O 1
ATOM 699 N N . LEU A 1 87 ? -1.284 25.999 7.521 1.00 40.89 232 LEU A N 1
ATOM 700 C CA . LEU A 1 87 ? -0.734 27.337 7.247 1.00 40.61 232 LEU A CA 1
ATOM 701 C C . LEU A 1 87 ? -1.542 27.927 6.081 1.00 39.07 232 LEU A C 1
ATOM 702 O O . LEU A 1 87 ? -1.955 27.184 5.175 1.00 38.87 232 LEU A O 1
ATOM 707 N N . GLY A 1 88 ? -1.722 29.235 6.087 1.00 36.59 233 GLY A N 1
ATOM 708 C CA . GLY A 1 88 ? -2.550 29.893 5.113 1.00 36.39 233 GLY A CA 1
ATOM 709 C C . GLY A 1 88 ? -1.913 31.241 4.825 1.00 37.60 233 GLY A C 1
ATOM 710 O O . GLY A 1 88 ? -1.277 31.809 5.716 1.00 37.55 233 GLY A O 1
ATOM 711 N N . ALA A 1 89 ? -2.023 31.703 3.566 1.00 36.34 234 ALA A N 1
ATOM 712 C CA . ALA A 1 89 ? -1.642 33.042 3.135 1.00 36.94 234 ALA A CA 1
ATOM 713 C C . ALA A 1 89 ? -2.847 33.739 2.445 1.00 37.12 234 ALA A C 1
ATOM 714 O O . ALA A 1 89 ? -3.737 33.064 1.893 1.00 37.53 234 ALA A O 1
ATOM 716 N N . GLU A 1 90 ? -2.893 35.069 2.490 1.00 37.31 235 GLU A N 1
ATOM 717 C CA . GLU A 1 90 ? -3.974 35.810 1.828 1.00 37.85 235 GLU A CA 1
ATOM 718 C C . GLU A 1 90 ? -3.439 36.990 1.009 1.00 38.48 235 GLU A C 1
ATOM 719 O O . GLU A 1 90 ? -2.457 37.647 1.390 1.00 38.11 235 GLU A O 1
ATOM 725 N N . ALA A 1 91 ? -4.051 37.219 -0.136 1.00 37.69 236 ALA A N 1
ATOM 726 C CA . ALA A 1 91 ? -3.757 38.431 -0.905 1.00 39.84 236 ALA A CA 1
ATOM 727 C C . ALA A 1 91 ? -5.126 38.896 -1.404 1.00 39.99 236 ALA A C 1
ATOM 728 O O . ALA A 1 91 ? -5.716 38.230 -2.257 1.00 40.01 236 ALA A O 1
ATOM 730 N N . TRP A 1 92 ? -5.634 39.989 -0.830 1.00 39.82 237 TRP A N 1
ATOM 731 C CA . TRP A 1 92 ? -7.004 40.455 -1.091 1.00 38.93 237 TRP A CA 1
ATOM 732 C C . TRP A 1 92 ? -7.008 41.909 -1.483 1.00 39.95 237 TRP A C 1
ATOM 733 O O . TRP A 1 92 ? -6.235 42.732 -0.908 1.00 41.36 237 TRP A O 1
ATOM 744 N N . THR A 1 93 ? -7.915 42.257 -2.384 1.00 39.37 238 THR A N 1
ATOM 745 C CA . THR A 1 93 ? -8.229 43.649 -2.654 1.00 39.99 238 THR A CA 1
ATOM 746 C C . THR A 1 93 ? -9.748 43.847 -2.674 1.00 39.68 238 THR A C 1
ATOM 747 O O . THR A 1 93 ? -10.531 42.919 -2.422 1.00 40.04 238 THR A O 1
ATOM 751 N N . ASP A 1 94 ? -10.195 45.043 -2.986 1.00 41.15 239 ASP A N 1
ATOM 752 C CA . ASP A 1 94 ? -11.605 45.298 -3.093 1.00 41.48 239 ASP A CA 1
ATOM 753 C C . ASP A 1 94 ? -12.203 44.271 -4.075 1.00 42.05 239 ASP A C 1
ATOM 754 O O . ASP A 1 94 ? -11.692 44.124 -5.206 1.00 42.56 239 ASP A O 1
ATOM 759 N N . TYR A 1 95 ? -13.228 43.524 -3.633 1.00 40.15 240 TYR A N 1
ATOM 760 C CA . TYR A 1 95 ? -13.929 42.579 -4.528 1.00 40.65 240 TYR A CA 1
ATOM 761 C C . TYR A 1 95 ? -13.165 41.302 -4.864 1.00 40.75 240 TYR A C 1
ATOM 762 O O . TYR A 1 95 ? -13.652 40.495 -5.662 1.00 42.17 240 TYR A O 1
ATOM 771 N N . LEU A 1 96 ? -11.958 41.125 -4.350 1.00 40.01 241 LEU A N 1
ATOM 772 C CA . LEU A 1 96 ? -11.173 39.983 -4.825 1.00 41.67 241 LEU A CA 1
ATOM 773 C C . LEU A 1 96 ? -10.372 39.423 -3.705 1.00 41.31 241 LEU A C 1
ATOM 774 O O . LEU A 1 96 ? -9.462 40.112 -3.211 1.00 41.30 241 LEU A O 1
ATOM 779 N N . GLN A 1 97 ? -10.663 38.177 -3.338 1.00 40.57 242 GLN A N 1
ATOM 780 C CA . GLN A 1 97 ? -9.904 37.521 -2.291 1.00 41.25 242 GLN A CA 1
ATOM 781 C C . GLN A 1 97 ? -9.176 36.274 -2.775 1.00 41.19 242 GLN A C 1
ATOM 782 O O . GLN A 1 97 ? -9.798 35.324 -3.222 1.00 42.68 242 GLN A O 1
ATOM 788 N N . LEU A 1 98 ? -7.853 36.301 -2.733 1.00 40.79 243 LEU A N 1
ATOM 789 C CA . LEU A 1 98 ? -7.042 35.123 -3.084 1.00 40.67 243 LEU A CA 1
ATOM 790 C C . LEU A 1 98 ? -6.494 34.468 -1.823 1.00 40.22 243 LEU A C 1
ATOM 791 O O . LEU A 1 98 ? -6.187 35.151 -0.833 1.00 39.95 243 LEU A O 1
ATOM 796 N N . ALA A 1 99 ? -6.426 33.139 -1.821 1.00 39.35 244 ALA A N 1
ATOM 797 C CA . ALA A 1 99 ? -5.861 32.441 -0.659 1.00 37.28 244 ALA A CA 1
ATOM 798 C C . ALA A 1 99 ? -5.202 31.146 -1.086 1.00 37.55 244 ALA A C 1
ATOM 799 O O . ALA A 1 99 ? -5.617 30.527 -2.077 1.00 36.72 244 ALA A O 1
ATOM 801 N N . ALA A 1 100 ? -4.156 30.768 -0.326 1.00 37.63 245 ALA A N 1
ATOM 802 C CA . ALA A 1 100 ? -3.403 29.505 -0.489 1.00 36.93 245 ALA A CA 1
ATOM 803 C C . ALA A 1 100 ? -3.376 28.840 0.894 1.00 35.78 245 ALA A C 1
ATOM 804 O O . ALA A 1 100 ? -3.119 29.504 1.912 1.00 36.37 245 ALA A O 1
ATOM 806 N N . ASN A 1 101 ? -3.702 27.555 0.968 1.00 34.75 246 ASN A N 1
ATOM 807 C CA . ASN A 1 101 ? -3.619 26.849 2.247 1.00 34.22 246 ASN A CA 1
ATOM 808 C C . ASN A 1 101 ? -2.841 25.550 2.139 1.00 35.11 246 ASN A C 1
ATOM 809 O O . ASN A 1 101 ? -2.854 24.886 1.095 1.00 34.58 246 ASN A O 1
ATOM 814 N N . GLY A 1 102 ? -2.127 25.222 3.218 1.00 36.16 247 GLY A N 1
ATOM 815 C CA . GLY A 1 102 ? -1.420 23.925 3.353 1.00 37.03 247 GLY A CA 1
ATOM 816 C C . GLY A 1 102 ? -1.976 23.229 4.581 1.00 37.07 247 GLY A C 1
ATOM 817 O O . GLY A 1 102 ? -2.337 23.898 5.577 1.00 35.37 247 GLY A O 1
ATOM 818 N N . TYR A 1 103 ? -2.035 21.894 4.511 1.00 38.23 248 TYR A N 1
ATOM 819 C CA . TYR A 1 103 ? -2.611 21.056 5.589 1.00 38.42 248 TYR A CA 1
ATOM 820 C C . TYR A 1 103 ? -1.689 19.897 5.876 1.00 39.61 248 TYR A C 1
ATOM 821 O O . TYR A 1 103 ? -1.428 19.107 4.971 1.00 40.83 248 TYR A O 1
ATOM 830 N N . PHE A 1 104 ? -1.227 19.770 7.119 1.00 38.41 249 PHE A N 1
ATOM 831 C CA . PHE A 1 104 ? -0.184 18.791 7.459 1.00 39.64 249 PHE A CA 1
ATOM 832 C C . PHE A 1 104 ? -0.573 17.904 8.649 1.00 39.76 249 PHE A C 1
ATOM 833 O O . PHE A 1 104 ? -0.986 18.409 9.690 1.00 39.84 249 PHE A O 1
ATOM 841 N N . ARG A 1 105 ? -0.435 16.589 8.513 1.00 41.15 250 ARG A N 1
ATOM 842 C CA . ARG A 1 105 ? -0.713 15.658 9.615 1.00 41.99 250 ARG A CA 1
ATOM 843 C C . ARG A 1 105 ? 0.226 15.844 10.812 1.00 42.96 250 ARG A C 1
ATOM 844 O O . ARG A 1 105 ? 1.406 16.213 10.663 1.00 43.85 250 ARG A O 1
ATOM 852 N N . LEU A 1 106 ? -0.309 15.553 11.995 1.00 42.92 251 LEU A N 1
ATOM 853 C CA . LEU A 1 106 ? 0.417 15.637 13.255 1.00 43.53 251 LEU A CA 1
ATOM 854 C C . LEU A 1 106 ? 0.413 14.260 13.905 1.00 44.69 251 LEU A C 1
ATOM 855 O O . LEU A 1 106 ? 1.294 13.933 14.693 1.00 46.39 251 LEU A O 1
ATOM 860 N N . ASN A 1 107 ? -0.570 13.440 13.570 1.00 44.50 252 ASN A N 1
ATOM 861 C CA . ASN A 1 107 ? -0.568 12.084 14.081 1.00 45.74 252 ASN A CA 1
ATOM 862 C C . ASN A 1 107 ? -0.561 11.051 12.971 1.00 45.64 252 ASN A C 1
ATOM 863 O O . ASN A 1 107 ? -0.797 11.388 11.793 1.00 45.80 252 ASN A O 1
ATOM 868 N N . GLY A 1 108 ? -0.281 9.797 13.337 1.00 45.85 253 GLY A N 1
ATOM 869 C CA . GLY A 1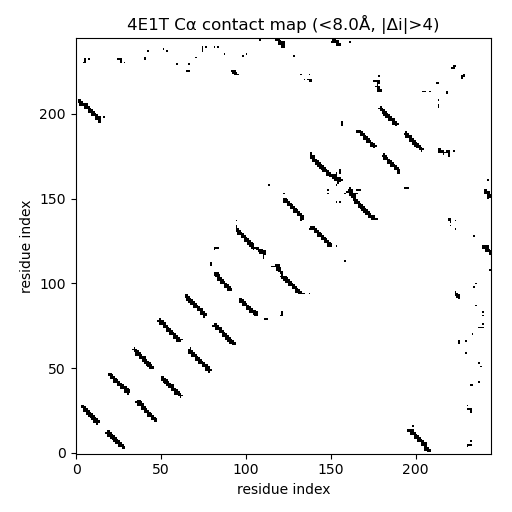 108 ? -0.053 8.717 12.366 1.00 44.78 253 GLY A CA 1
ATOM 870 C C . GLY A 1 108 ? -1.215 7.755 12.302 1.00 45.46 253 GLY A C 1
ATOM 871 O O . GLY A 1 108 ? -2.273 8.031 12.876 1.00 44.40 253 GLY A O 1
ATOM 872 N N . TRP A 1 109 ? -1.037 6.643 11.573 1.00 46.86 254 TRP A N 1
ATOM 873 C CA . TRP A 1 109 ? -2.062 5.625 11.397 1.00 48.12 254 TRP A CA 1
ATOM 874 C C . TRP A 1 109 ? -2.598 5.148 12.744 1.00 48.80 254 TRP A C 1
ATOM 875 O O . TRP A 1 109 ? -1.810 4.847 13.650 1.00 49.29 254 TRP A O 1
ATOM 886 N N . HIS A 1 110 ? -3.927 5.081 12.879 1.00 48.07 255 HIS A N 1
ATOM 887 C CA . HIS A 1 110 ? -4.568 4.479 14.065 1.00 49.37 255 HIS A CA 1
ATOM 888 C C . HIS A 1 110 ? -5.929 3.941 13.626 1.00 49.90 255 HIS A C 1
ATOM 889 O O . HIS A 1 110 ? -6.412 4.332 12.595 1.00 48.88 255 HIS A O 1
ATOM 896 N N . SER A 1 111 ? -6.534 3.065 14.422 1.00 51.70 256 SER A N 1
ATOM 897 C CA . SER A 1 111 ? -7.814 2.439 14.091 1.00 54.10 256 SER A CA 1
ATOM 898 C C . SER A 1 111 ? -8.846 3.422 13.639 1.00 53.26 256 SER A C 1
ATOM 899 O O . SER A 1 111 ? -8.944 4.505 14.190 1.00 52.44 256 SER A O 1
ATOM 902 N N . SER A 1 112 ? -9.633 3.017 12.653 1.00 55.14 257 SER A N 1
ATOM 903 C CA . SER A 1 112 ? -10.635 3.861 12.028 1.00 54.31 257 SER A CA 1
ATOM 904 C C . SER A 1 112 ? -12.034 3.394 12.343 1.00 56.73 257 SER A C 1
ATOM 905 O O . SER A 1 112 ? -12.352 2.216 12.186 1.00 59.20 257 SER A O 1
ATOM 908 N N . ARG A 1 113 ? -12.888 4.328 12.748 1.00 57.52 258 ARG A N 1
ATOM 909 C CA . ARG A 1 113 ? -14.326 4.041 12.978 1.00 60.46 258 ARG A CA 1
ATOM 910 C C . ARG A 1 113 ? -15.083 3.769 11.673 1.00 61.71 258 ARG A C 1
ATOM 911 O O . ARG A 1 113 ? -16.254 3.364 11.685 1.00 64.17 258 ARG A O 1
ATOM 919 N N . ASP A 1 114 ? -14.411 3.999 10.557 1.00 60.85 259 ASP A N 1
ATOM 920 C CA . ASP A 1 114 ? -15.018 3.829 9.259 1.00 62.29 259 ASP A CA 1
ATOM 921 C C . ASP A 1 114 ? -14.799 2.432 8.675 1.00 65.37 259 ASP A C 1
ATOM 922 O O . ASP A 1 114 ? -15.739 1.808 8.158 1.00 67.44 259 ASP A O 1
ATOM 927 N N . PHE A 1 115 ? -13.563 1.951 8.755 1.00 65.49 260 PHE A N 1
ATOM 928 C CA . PHE A 1 115 ? -13.254 0.610 8.283 1.00 68.39 260 PHE A CA 1
ATOM 929 C C . PHE A 1 115 ? -12.626 -0.192 9.375 1.00 69.09 260 PHE A C 1
ATOM 930 O O . PHE A 1 115 ? -11.453 -0.019 9.689 1.00 68.39 260 PHE A O 1
ATOM 938 N N . SER A 1 116 ? -13.417 -1.068 9.966 1.00 71.56 261 SER A N 1
ATOM 939 C CA . SER A 1 116 ? -12.844 -2.150 10.736 1.00 73.46 261 SER A CA 1
ATOM 940 C C . SER A 1 116 ? -11.833 -2.734 9.763 1.00 74.10 261 SER A C 1
ATOM 941 O O . SER A 1 116 ? -12.117 -2.820 8.550 1.00 74.85 261 SER A O 1
ATOM 944 N N . ASP A 1 117 ? -10.657 -3.098 10.279 1.00 73.50 262 ASP A N 1
ATOM 945 C CA . ASP A 1 117 ? -9.620 -3.771 9.475 1.00 73.97 262 ASP A CA 1
ATOM 946 C C . ASP A 1 117 ? -8.595 -2.859 8.744 1.00 71.15 262 ASP A C 1
ATOM 947 O O . ASP A 1 117 ? -7.597 -3.380 8.224 1.00 71.86 262 ASP A O 1
ATOM 952 N N . TYR A 1 118 ? -8.824 -1.533 8.723 1.00 67.83 263 TYR A N 1
ATOM 953 C CA . TYR A 1 118 ? -7.833 -0.542 8.177 1.00 65.40 263 TYR A CA 1
ATOM 954 C C . TYR A 1 118 ? -7.631 0.750 9.030 1.00 62.07 263 TYR A C 1
ATOM 955 O O . TYR A 1 118 ? -8.458 1.083 9.864 1.00 62.12 263 TYR A O 1
ATOM 964 N N . LYS A 1 119 ? -6.515 1.447 8.821 1.00 59.68 264 LYS A N 1
ATOM 965 C CA . LYS A 1 119 ? -6.144 2.592 9.632 1.00 56.90 264 LYS A CA 1
ATOM 966 C C . LYS A 1 119 ? -6.449 3.897 8.897 1.00 54.46 264 LYS A C 1
ATOM 967 O O . LYS A 1 119 ? -6.646 3.903 7.704 1.00 54.15 264 LYS A O 1
ATOM 973 N N . GLU A 1 120 ? -6.478 5.007 9.625 1.00 51.76 265 GLU A N 1
ATOM 974 C CA . GLU A 1 120 ? -6.736 6.306 9.015 1.00 49.27 265 GLU A CA 1
ATOM 975 C C . GLU A 1 120 ? -5.764 7.328 9.579 1.00 47.06 265 GLU A C 1
ATOM 976 O O . GLU A 1 120 ? -5.170 7.121 10.657 1.00 46.73 265 GLU A O 1
ATOM 982 N N . ARG A 1 121 ? -5.587 8.433 8.867 1.00 44.11 266 ARG A N 1
ATOM 983 C CA . ARG A 1 121 ? -4.799 9.527 9.437 1.00 42.85 266 ARG A CA 1
ATOM 984 C C . ARG A 1 121 ? -5.025 10.734 8.532 1.00 41.72 266 ARG A C 1
ATOM 985 O O . ARG A 1 121 ? -5.673 10.601 7.515 1.00 42.15 266 ARG A O 1
ATOM 993 N N . PRO A 1 122 ? -4.561 11.919 8.942 1.00 40.28 267 PRO A N 1
ATOM 994 C CA . PRO A 1 122 ? -4.800 13.064 8.089 1.00 39.49 267 PRO A CA 1
ATOM 995 C C . PRO A 1 122 ? -3.996 12.969 6.782 1.00 42.29 267 PRO A C 1
ATOM 996 O O . PRO A 1 122 ? -2.811 12.577 6.780 1.00 44.21 267 PRO A O 1
ATOM 1000 N N . ALA A 1 123 ? -4.647 13.250 5.663 1.00 43.17 268 ALA A N 1
ATOM 1001 C CA . ALA A 1 123 ? -3.933 13.340 4.395 1.00 44.73 268 ALA A CA 1
ATOM 1002 C C . ALA A 1 123 ? -3.294 14.716 4.292 1.00 44.30 268 ALA A C 1
ATOM 1003 O O . ALA A 1 123 ? -3.914 15.725 4.598 1.00 44.68 268 ALA A O 1
ATOM 1005 N N . THR A 1 124 ? -2.046 14.755 3.863 1.00 45.95 269 THR A N 1
ATOM 1006 C CA . THR A 1 124 ? -1.352 16.001 3.582 1.00 45.39 269 THR A CA 1
ATOM 1007 C C . THR A 1 124 ? -1.815 16.577 2.255 1.00 44.21 269 THR A C 1
ATOM 1008 O O . THR A 1 124 ? -2.072 15.849 1.330 1.00 44.91 269 THR A O 1
ATOM 1012 N N . GLY A 1 125 ? -1.907 17.893 2.163 1.00 43.16 270 GLY A N 1
ATOM 1013 C CA . GLY A 1 125 ? -2.292 18.521 0.928 1.00 43.33 270 GLY A CA 1
ATOM 1014 C C . GLY A 1 125 ? -2.324 20.018 1.048 1.00 42.65 270 GLY A C 1
ATOM 1015 O O . GLY A 1 125 ? -1.790 20.576 1.999 1.00 43.10 270 GLY A O 1
ATOM 1016 N N . GLY A 1 126 ? -2.913 20.669 0.047 1.00 42.96 271 GLY A N 1
ATOM 1017 C CA . GLY A 1 126 ? -3.151 22.096 0.073 1.00 41.02 271 GLY A CA 1
ATOM 1018 C C . GLY A 1 126 ? -4.201 22.536 -0.931 1.00 41.00 271 GLY A C 1
ATOM 1019 O O . GLY A 1 126 ? -4.661 21.737 -1.757 1.00 40.54 271 GLY A O 1
ATOM 1020 N N . ASP A 1 127 ? -4.555 23.826 -0.888 1.00 40.39 272 ASP A N 1
ATOM 1021 C CA . ASP A 1 127 ? -5.423 24.370 -1.916 1.00 41.61 272 ASP A CA 1
ATOM 1022 C C . ASP A 1 127 ? -5.159 25.830 -2.275 1.00 41.98 272 ASP A C 1
ATOM 1023 O O . ASP A 1 127 ? -4.474 26.576 -1.549 1.00 40.49 272 ASP A O 1
ATOM 1028 N N . LEU A 1 128 ? -5.748 26.217 -3.410 1.00 43.30 273 LEU A N 1
ATOM 1029 C CA . LEU A 1 128 ? -5.685 27.565 -3.980 1.00 42.73 273 LEU A CA 1
ATOM 1030 C C . LEU A 1 128 ? -7.100 28.018 -4.141 1.00 42.71 273 LEU A C 1
ATOM 1031 O O . LEU A 1 128 ? -7.898 27.303 -4.745 1.00 44.49 273 LEU A O 1
ATOM 1036 N N . ARG A 1 129 ? -7.451 29.179 -3.590 1.00 42.25 274 ARG A N 1
ATOM 1037 C CA . ARG A 1 129 ? -8.846 29.667 -3.678 1.00 41.98 274 ARG A CA 1
ATOM 1038 C C . ARG A 1 129 ? -8.940 31.089 -4.248 1.00 42.83 274 ARG A C 1
ATOM 1039 O O . ARG A 1 129 ? -8.039 31.925 -4.037 1.00 41.66 274 ARG A O 1
ATOM 1047 N N . ALA A 1 130 ? -10.032 31.363 -4.966 1.00 42.99 275 ALA A N 1
ATOM 1048 C CA . ALA A 1 130 ? -10.338 32.747 -5.342 1.00 44.44 275 ALA A CA 1
ATOM 1049 C C . ALA A 1 130 ? -11.819 33.014 -5.159 1.00 44.29 275 ALA A C 1
ATOM 1050 O O . ALA A 1 130 ? -12.619 32.262 -5.677 1.00 45.62 275 ALA A O 1
ATOM 1052 N N . ASN A 1 131 ? -12.156 34.061 -4.396 1.00 43.77 276 ASN A N 1
ATOM 1053 C CA . ASN A 1 131 ? -13.503 34.585 -4.223 1.00 42.90 276 ASN A CA 1
ATOM 1054 C C . ASN A 1 131 ? -13.591 35.979 -4.893 1.00 41.97 276 ASN A C 1
ATOM 1055 O O . ASN A 1 131 ? -12.888 36.883 -4.537 1.00 41.11 276 ASN A O 1
ATOM 1060 N N . ALA A 1 132 ? -14.462 36.159 -5.867 1.00 43.04 277 ALA A N 1
ATOM 1061 C CA . ALA A 1 132 ? -14.614 37.456 -6.536 1.00 43.22 277 ALA A CA 1
ATOM 1062 C C . ALA A 1 132 ? -16.089 37.901 -6.550 1.00 44.54 277 ALA A C 1
ATOM 1063 O O . ALA A 1 132 ? -16.984 37.056 -6.655 1.00 44.36 277 ALA A O 1
ATOM 1065 N N . TYR A 1 133 ? -16.326 39.224 -6.474 1.00 44.07 278 TYR A N 1
ATOM 1066 C CA . TYR A 1 133 ? -17.685 39.804 -6.477 1.00 44.72 278 TYR A CA 1
ATOM 1067 C C . TYR A 1 133 ? -17.747 40.900 -7.543 1.00 45.48 278 TYR A C 1
ATOM 1068 O O . TYR A 1 133 ? -16.769 41.567 -7.806 1.00 44.98 278 TYR A O 1
ATOM 1077 N N . LEU A 1 134 ? -18.920 41.096 -8.113 1.00 45.96 279 LEU A N 1
ATOM 1078 C CA . LEU A 1 134 ? -19.084 41.988 -9.237 1.00 47.64 279 LEU A CA 1
ATOM 1079 C C . LEU A 1 134 ? -19.213 43.416 -8.718 1.00 47.38 279 LEU A C 1
ATOM 1080 O O . LEU A 1 134 ? -20.142 43.713 -7.999 1.00 47.75 279 LEU A O 1
ATOM 1085 N N . PRO A 1 135 ? -18.260 44.307 -9.058 1.00 47.29 280 PRO A N 1
ATOM 1086 C CA . PRO A 1 135 ? -18.392 45.688 -8.600 1.00 46.28 280 PRO A CA 1
ATOM 1087 C C . PRO A 1 135 ? -19.700 46.335 -9.021 1.00 47.11 280 PRO A C 1
ATOM 1088 O O . PRO A 1 135 ? -20.195 47.193 -8.328 1.00 47.40 280 PRO A O 1
ATOM 1092 N N . ALA A 1 136 ? -20.261 45.952 -10.162 1.00 47.55 281 ALA A N 1
ATOM 1093 C CA . ALA A 1 136 ? -21.550 46.520 -10.541 1.00 48.74 281 ALA A CA 1
ATOM 1094 C C . ALA A 1 136 ? -22.714 45.872 -9.803 1.00 48.49 281 ALA A C 1
ATOM 1095 O O . ALA A 1 136 ? -23.814 46.350 -9.904 1.00 49.28 281 ALA A O 1
ATOM 1097 N N . LEU A 1 137 ? -22.479 44.763 -9.095 1.00 47.60 282 LEU A N 1
ATOM 1098 C CA . LEU A 1 137 ? -23.556 44.080 -8.417 1.00 48.05 282 LEU A CA 1
ATOM 1099 C C . LEU A 1 137 ? -22.856 43.240 -7.385 1.00 46.19 282 LEU A C 1
ATOM 1100 O O . LEU A 1 137 ? -22.645 42.054 -7.575 1.00 44.87 282 LEU A O 1
ATOM 1105 N N . PRO A 1 138 ? -22.444 43.877 -6.292 1.00 45.17 283 PRO A N 1
ATOM 1106 C CA . PRO A 1 138 ? -21.609 43.224 -5.318 1.00 44.27 283 PRO A CA 1
ATOM 1107 C C . PRO A 1 138 ? -22.346 42.077 -4.588 1.00 43.96 283 PRO A C 1
ATOM 1108 O O . PRO A 1 138 ? -21.697 41.214 -4.000 1.00 41.88 283 PRO A O 1
ATOM 1112 N N . GLN A 1 139 ? -23.670 42.025 -4.674 1.00 45.51 284 GLN A N 1
ATOM 1113 C CA . GLN A 1 139 ? -24.332 40.826 -4.148 1.00 46.98 284 GLN A CA 1
ATOM 1114 C C . GLN A 1 139 ? -24.000 39.498 -4.900 1.00 45.82 284 GLN A C 1
ATOM 1115 O O . GLN A 1 139 ? -24.127 38.428 -4.313 1.00 46.31 284 GLN A O 1
ATOM 1121 N N . LEU A 1 140 ? -23.464 39.586 -6.123 1.00 44.72 285 LEU A N 1
ATOM 1122 C CA . LEU A 1 140 ? -23.122 38.423 -6.943 1.00 43.88 285 LEU A CA 1
ATOM 1123 C C . LEU A 1 140 ? -21.666 38.021 -6.842 1.00 42.66 285 LEU A C 1
ATOM 1124 O O . LEU A 1 140 ? -20.758 38.815 -7.198 1.00 41.79 285 LEU A O 1
ATOM 1129 N N . GLY A 1 141 ? -21.448 36.789 -6.362 1.00 40.88 286 GLY A N 1
ATOM 1130 C CA . GLY A 1 141 ? -20.089 36.276 -6.142 1.00 39.87 286 GLY A CA 1
ATOM 1131 C C . GLY A 1 141 ? -19.781 35.008 -6.934 1.00 40.53 286 GLY A C 1
ATOM 1132 O O . GLY A 1 141 ? -20.659 34.213 -7.264 1.00 41.54 286 GLY A O 1
ATOM 1133 N N . GLY A 1 142 ? -18.519 34.848 -7.270 1.00 40.73 287 GLY A N 1
ATOM 1134 C CA . GLY A 1 142 ? -18.024 33.677 -7.936 1.00 41.76 287 GLY A CA 1
ATOM 1135 C C . GLY A 1 142 ? -16.948 33.067 -7.093 1.00 41.54 287 GLY A C 1
ATOM 1136 O O . GLY A 1 142 ? -16.350 33.736 -6.222 1.00 41.46 287 GLY A O 1
ATOM 1137 N N . LYS A 1 143 ? -16.685 31.791 -7.325 1.00 42.12 288 LYS A N 1
ATOM 1138 C CA . LYS A 1 143 ? -15.601 31.120 -6.603 1.00 42.41 288 LYS A CA 1
ATOM 1139 C C . LYS A 1 143 ? -14.892 30.063 -7.498 1.00 43.02 288 LYS A C 1
ATOM 1140 O O . LYS A 1 143 ? -15.549 29.348 -8.256 1.00 44.43 288 LYS A O 1
ATOM 1146 N N . LEU A 1 144 ? -13.568 29.992 -7.412 1.00 42.48 289 LEU A N 1
ATOM 1147 C CA . LEU A 1 144 ? -12.786 28.911 -8.069 1.00 43.97 289 LEU A CA 1
ATOM 1148 C C . LEU A 1 144 ? -11.807 28.371 -7.047 1.00 43.01 289 LEU A C 1
ATOM 1149 O O . LEU A 1 144 ? -11.263 29.154 -6.298 1.00 41.32 289 LEU A O 1
ATOM 1154 N N . MET A 1 145 ? -11.612 27.050 -6.971 1.00 43.83 290 MET A N 1
ATOM 1155 C CA . MET A 1 145 ? -10.512 26.502 -6.190 1.00 43.02 290 MET A CA 1
ATOM 1156 C C . MET A 1 145 ? -9.915 25.295 -6.876 1.00 44.09 290 MET A C 1
ATOM 1157 O O . MET A 1 145 ? -10.595 24.605 -7.670 1.00 44.82 290 MET A O 1
ATOM 1162 N N . TYR A 1 146 ? -8.648 25.027 -6.534 1.00 42.75 291 TYR A N 1
ATOM 1163 C CA . TYR A 1 146 ? -7.971 23.787 -6.856 1.00 42.99 291 TYR A CA 1
ATOM 1164 C C . TYR A 1 146 ? -7.448 23.196 -5.522 1.00 41.83 291 TYR A C 1
ATOM 1165 O O . TYR A 1 146 ? -6.909 23.954 -4.685 1.00 40.24 291 TYR A O 1
ATOM 1174 N N . GLU A 1 147 ? -7.655 21.881 -5.306 1.00 41.00 292 GLU A N 1
ATOM 1175 C CA . GLU A 1 147 ? -7.182 21.156 -4.107 1.00 39.85 292 GLU A CA 1
ATOM 1176 C C . GLU A 1 147 ? -6.398 19.942 -4.570 1.00 42.00 292 GLU A C 1
ATOM 1177 O O . GLU A 1 147 ? -6.751 19.311 -5.556 1.00 42.69 292 GLU A O 1
ATOM 1183 N N . GLN A 1 148 ? -5.347 19.599 -3.842 1.00 42.98 293 GLN A N 1
ATOM 1184 C CA . GLN A 1 148 ? -4.578 18.394 -4.104 1.00 46.61 293 GLN A CA 1
ATOM 1185 C C . GLN A 1 148 ? -4.080 17.826 -2.785 1.00 46.43 293 GLN A C 1
ATOM 1186 O O . GLN A 1 148 ? -3.574 18.571 -1.924 1.00 46.23 293 GLN A O 1
ATOM 1192 N N . TYR A 1 149 ? -4.244 16.521 -2.613 1.00 47.20 294 TYR A N 1
ATOM 1193 C CA . TYR A 1 149 ? -3.761 15.827 -1.425 1.00 46.86 294 TYR A CA 1
ATOM 1194 C C . TYR A 1 149 ? -2.840 14.681 -1.905 1.00 49.07 294 TYR A C 1
ATOM 1195 O O . TYR A 1 149 ? -2.975 14.247 -3.029 1.00 50.33 294 TYR A O 1
ATOM 1204 N N . THR A 1 150 ? -1.876 14.266 -1.078 1.00 49.99 295 THR A N 1
ATOM 1205 C CA . THR A 1 150 ? -0.991 13.110 -1.366 1.00 53.07 295 THR A CA 1
ATOM 1206 C C . THR A 1 150 ? -1.488 11.898 -0.554 1.00 52.46 295 THR A C 1
ATOM 1207 O O . THR A 1 150 ? -2.010 12.074 0.602 1.00 51.66 295 THR A O 1
ATOM 1211 N N . GLY A 1 151 ? -1.363 10.715 -1.146 1.00 32.07 296 GLY A N 1
ATOM 1212 C CA . GLY A 1 151 ? -1.657 9.450 -0.469 1.00 30.92 296 GLY A CA 1
ATOM 1213 C C . GLY A 1 151 ? -2.240 8.414 -1.419 1.00 30.28 296 GLY A C 1
ATOM 1214 O O . GLY A 1 151 ? -2.601 8.712 -2.546 1.00 28.45 296 GLY A O 1
ATOM 1215 N N . GLU A 1 152 ? -2.292 7.179 -0.949 1.00 30.86 297 GLU A N 1
ATOM 1216 C CA . GLU A 1 152 ? -2.680 6.056 -1.786 1.00 31.66 297 GLU A CA 1
ATOM 1217 C C . GLU A 1 152 ? -4.174 5.948 -1.883 1.00 31.48 297 GLU A C 1
ATOM 1218 O O . GLU A 1 152 ? -4.681 5.613 -2.920 1.00 31.94 297 GLU A O 1
ATOM 1224 N N . ARG A 1 153 ? -4.855 6.209 -0.771 1.00 59.39 298 ARG A N 1
ATOM 1225 C CA . ARG A 1 153 ? -6.281 5.957 -0.614 1.00 55.90 298 ARG A CA 1
ATOM 1226 C C . ARG A 1 153 ? -6.829 7.078 0.270 1.00 52.96 298 ARG A C 1
ATOM 1227 O O . ARG A 1 153 ? -7.048 6.899 1.480 1.00 53.06 298 ARG A O 1
ATOM 1229 N N . VAL A 1 154 ? -6.991 8.243 -0.375 1.00 50.62 299 VAL A N 1
ATOM 1230 C CA . VAL A 1 154 ? -7.343 9.522 0.238 1.00 48.62 299 VAL A CA 1
ATOM 1231 C C . VAL A 1 154 ? -8.830 9.808 0.016 1.00 47.40 299 VAL A C 1
ATOM 1232 O O . VAL A 1 154 ? -9.346 9.655 -1.114 1.00 44.94 299 VAL A O 1
ATOM 1236 N N . ALA A 1 155 ? -9.509 10.277 1.074 1.00 47.48 300 ALA A N 1
ATOM 1237 C CA . ALA A 1 155 ? -10.948 10.463 0.990 1.00 48.19 300 ALA A CA 1
ATOM 1238 C C . ALA A 1 155 ? -11.390 11.867 0.556 1.00 48.90 300 ALA A C 1
ATOM 1239 O O . ALA A 1 155 ? -12.312 12.415 1.154 1.00 52.71 300 ALA A O 1
ATOM 1241 N N . LEU A 1 156 ? -10.813 12.422 -0.515 1.00 46.64 301 LEU A N 1
ATOM 1242 C CA . LEU A 1 156 ? -11.175 13.755 -0.955 1.00 46.41 301 LEU A CA 1
ATOM 1243 C C . LEU A 1 156 ? -12.654 13.845 -1.356 1.00 48.88 301 LEU A C 1
ATOM 1244 O O . LEU A 1 156 ? -13.276 14.889 -1.164 1.00 51.56 301 LEU A O 1
ATOM 1249 N N . PHE A 1 157 ? -13.186 12.797 -1.996 1.00 48.33 302 PHE A N 1
ATOM 1250 C CA . PHE A 1 157 ? -14.585 12.746 -2.401 1.00 51.33 302 PHE A CA 1
ATOM 1251 C C . PHE A 1 157 ? -15.368 11.779 -1.464 1.00 53.28 302 PHE A C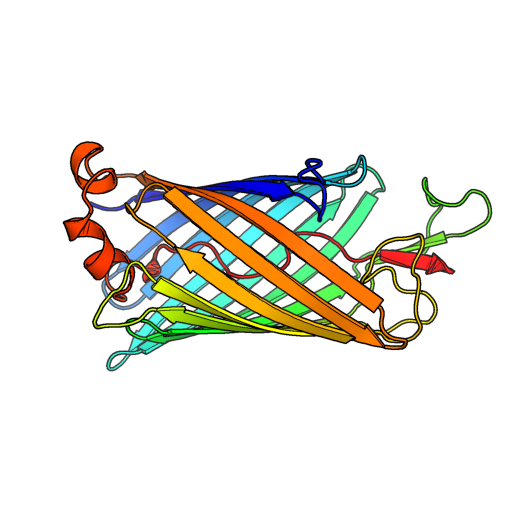 1
ATOM 1252 O O . PHE A 1 157 ? -16.347 11.144 -1.869 1.00 55.76 302 PHE A O 1
ATOM 1260 N N . GLY A 1 158 ? -14.918 11.698 -0.209 1.00 53.39 303 GLY A N 1
ATOM 1261 C CA . GLY A 1 158 ? -15.502 10.835 0.839 1.00 55.77 303 GLY A CA 1
ATOM 1262 C C . GLY A 1 158 ? -14.942 9.425 0.855 1.00 55.03 303 GLY A C 1
ATOM 1263 O O . GLY A 1 158 ? -14.324 8.973 -0.126 1.00 53.61 303 GLY A O 1
ATOM 1264 N N . LYS A 1 159 ? -15.239 8.707 1.936 1.00 56.37 304 LYS A N 1
ATOM 1265 C CA . LYS A 1 159 ? -14.675 7.389 2.214 1.00 56.22 304 LYS A CA 1
ATOM 1266 C C . LYS A 1 159 ? -15.099 6.267 1.250 1.00 57.96 304 LYS A C 1
ATOM 1267 O O . LYS A 1 159 ? -14.480 5.191 1.244 1.00 59.35 304 LYS A O 1
ATOM 1273 N N . ASP A 1 160 ? -16.170 6.482 0.494 1.00 58.36 305 ASP A N 1
ATOM 1274 C CA . ASP A 1 160 ? -16.657 5.489 -0.456 1.00 59.98 305 ASP A CA 1
ATOM 1275 C C . ASP A 1 160 ? -16.137 5.819 -1.850 1.00 57.16 305 ASP A C 1
ATOM 1276 O O . ASP A 1 160 ? -16.636 5.296 -2.832 1.00 57.79 305 ASP A O 1
ATOM 1281 N N . ASN A 1 161 ? -15.159 6.720 -1.900 1.00 53.02 306 ASN A N 1
ATOM 1282 C CA . ASN A 1 161 ? -14.583 7.243 -3.137 1.00 51.72 306 ASN A CA 1
ATOM 1283 C C . ASN A 1 161 ? -13.102 7.560 -2.928 1.00 48.81 306 ASN A C 1
ATOM 1284 O O . ASN A 1 161 ? -12.652 8.655 -3.296 1.00 48.24 306 ASN A O 1
ATOM 1289 N N . LEU A 1 162 ? -12.360 6.619 -2.320 1.00 48.98 307 LEU A N 1
ATOM 1290 C CA . LEU A 1 162 ? -10.943 6.811 -2.029 1.00 48.44 307 LEU A CA 1
ATOM 1291 C C . LEU A 1 162 ? -10.145 6.799 -3.317 1.00 49.32 307 LEU A C 1
ATOM 1292 O O . LEU A 1 162 ? -10.464 6.021 -4.272 1.00 49.67 307 LEU A O 1
ATOM 1297 N N . GLN A 1 163 ? -9.114 7.646 -3.372 1.00 47.74 308 GLN A N 1
ATOM 1298 C CA . GLN A 1 163 ? -8.336 7.753 -4.624 1.00 48.60 308 GLN A CA 1
ATOM 1299 C C . GLN A 1 163 ? -6.859 7.907 -4.312 1.00 49.91 308 GLN A C 1
ATOM 1300 O O . GLN A 1 163 ? -6.505 8.300 -3.189 1.00 50.57 308 GLN A O 1
ATOM 1306 N N . ARG A 1 164 ? -6.002 7.591 -5.286 1.00 51.10 309 ARG A N 1
ATOM 1307 C CA . ARG A 1 164 ? -4.566 7.902 -5.173 1.00 52.97 309 ARG A CA 1
ATOM 1308 C C . ARG A 1 164 ? -4.273 9.391 -5.490 1.00 50.05 309 ARG A C 1
ATOM 1309 O O . ARG A 1 164 ? -4.675 9.886 -6.557 1.00 46.96 309 ARG A O 1
ATOM 1317 N N . ASN A 1 165 ? -3.580 10.081 -4.572 1.00 49.80 310 ASN A N 1
ATOM 1318 C CA . ASN A 1 165 ? -3.130 11.470 -4.781 1.00 49.78 310 ASN A CA 1
ATOM 1319 C C . ASN A 1 165 ? -4.165 12.340 -5.486 1.00 46.78 310 ASN A C 1
ATOM 1320 O O . ASN A 1 165 ? -3.845 12.940 -6.507 1.00 48.18 310 ASN A O 1
ATOM 1325 N N . PRO A 1 166 ? -5.423 12.379 -4.992 1.00 44.58 311 PRO A N 1
ATOM 1326 C CA . PRO A 1 166 ? -6.476 13.066 -5.746 1.00 41.93 311 PRO A CA 1
ATOM 1327 C C . PRO A 1 166 ? -6.384 14.600 -5.734 1.00 42.28 311 PRO A C 1
ATOM 1328 O O . PRO A 1 166 ? -5.720 15.215 -4.876 1.00 42.91 311 PRO A O 1
ATOM 1332 N N . TYR A 1 167 ? -7.009 15.192 -6.738 1.00 45.25 312 TYR A N 1
ATOM 1333 C CA . TYR A 1 167 ? -7.224 16.622 -6.830 1.00 44.86 312 TYR A CA 1
ATOM 1334 C C . TYR A 1 167 ? -8.738 16.934 -6.957 1.00 44.74 312 TYR A C 1
ATOM 1335 O O . TYR A 1 167 ? -9.559 16.055 -7.209 1.00 46.35 312 TYR A O 1
ATOM 1344 N N . ALA A 1 168 ? -9.118 18.178 -6.745 1.00 43.47 313 ALA A N 1
ATOM 1345 C CA . ALA A 1 168 ? -10.446 18.589 -7.118 1.00 43.48 313 ALA A CA 1
ATOM 1346 C C . ALA A 1 168 ? -10.405 20.030 -7.597 1.00 42.58 313 ALA A C 1
ATOM 1347 O O . ALA A 1 168 ? -9.712 20.857 -7.027 1.00 41.10 313 ALA A O 1
ATOM 1349 N N . VAL A 1 169 ? -11.150 20.322 -8.646 1.00 43.01 314 VAL A N 1
ATOM 1350 C CA . VAL A 1 169 ? -11.388 21.697 -9.035 1.00 42.35 314 VAL A CA 1
ATOM 1351 C C . VAL A 1 169 ? -12.822 22.042 -8.674 1.00 43.38 314 VAL A C 1
ATOM 1352 O O . VAL A 1 169 ? -13.729 21.325 -9.064 1.00 44.18 314 VAL A O 1
ATOM 1356 N N . THR A 1 170 ? -13.007 23.128 -7.921 1.00 43.38 315 THR A N 1
ATOM 1357 C CA . THR A 1 170 ? -14.331 23.711 -7.668 1.00 44.16 315 THR A CA 1
ATOM 1358 C C . THR A 1 170 ? -14.666 25.002 -8.415 1.00 43.87 315 THR A C 1
ATOM 1359 O O . THR A 1 170 ? -13.864 25.948 -8.451 1.00 43.58 315 THR A O 1
ATOM 1363 N N . ALA A 1 171 ? -15.883 25.038 -8.960 1.00 44.45 316 ALA A N 1
ATOM 1364 C CA . ALA A 1 171 ? -16.506 26.254 -9.469 1.00 44.26 316 ALA A CA 1
ATOM 1365 C C . ALA A 1 171 ? -17.868 26.531 -8.815 1.00 44.20 316 ALA A C 1
ATOM 1366 O O . ALA A 1 171 ? -18.782 25.715 -8.890 1.00 43.81 316 ALA A O 1
ATOM 1368 N N . GLY A 1 172 ? -18.006 27.720 -8.224 1.00 44.76 317 GLY A N 1
ATOM 1369 C CA . GLY A 1 172 ? -19.237 28.091 -7.519 1.00 45.32 317 GLY A CA 1
ATOM 1370 C C . GLY A 1 172 ? -19.756 29.501 -7.746 1.00 46.23 317 GLY A C 1
ATOM 1371 O O . GLY A 1 172 ? -18.997 30.442 -8.040 1.00 45.61 317 GLY A O 1
ATOM 1372 N N . ILE A 1 173 ? -21.072 29.643 -7.601 1.00 47.64 318 ILE A N 1
ATOM 1373 C CA . ILE A 1 173 ? -21.746 30.944 -7.665 1.00 48.33 318 ILE A CA 1
ATOM 1374 C C . ILE A 1 173 ? -22.433 31.155 -6.345 1.00 47.20 318 ILE A C 1
ATOM 1375 O O . ILE A 1 173 ? -22.860 30.205 -5.728 1.00 48.20 318 ILE A O 1
ATOM 1380 N N . ASN A 1 174 ? -22.567 32.398 -5.923 1.00 47.09 319 ASN A N 1
ATOM 1381 C CA . ASN A 1 174 ? -23.317 32.716 -4.685 1.00 46.73 319 ASN A CA 1
ATOM 1382 C C . ASN A 1 174 ? -23.927 34.105 -4.696 1.00 45.99 319 ASN A C 1
ATOM 1383 O O . ASN A 1 174 ? -23.467 34.994 -5.416 1.00 47.04 319 ASN A O 1
ATOM 1388 N N . TYR A 1 175 ? -24.985 34.270 -3.919 1.00 46.03 320 TYR A N 1
ATOM 1389 C CA . TYR A 1 175 ? -25.752 35.494 -3.932 1.00 46.81 320 TYR A CA 1
ATOM 1390 C C . TYR A 1 175 ? -25.978 35.966 -2.471 1.00 46.06 320 TYR A C 1
ATOM 1391 O O . TYR A 1 175 ? -26.405 35.177 -1.630 1.00 46.30 320 TYR A O 1
ATOM 1400 N N . THR A 1 176 ? -25.673 37.231 -2.188 1.00 44.20 321 THR A N 1
ATOM 1401 C CA . THR A 1 176 ? -25.840 37.789 -0.873 1.00 43.15 321 THR A CA 1
ATOM 1402 C C . THR A 1 176 ? -26.801 38.957 -0.973 1.00 44.12 321 THR A C 1
ATOM 1403 O O . THR A 1 176 ? -26.360 40.098 -1.142 1.00 43.53 321 THR A O 1
ATOM 1407 N N . PRO A 1 177 ? -28.121 38.691 -0.881 1.00 44.99 322 PRO A N 1
ATOM 1408 C CA . PRO A 1 177 ? -29.094 39.794 -1.014 1.00 46.76 322 PRO A CA 1
ATOM 1409 C C . PRO A 1 177 ? -28.920 40.826 0.093 1.00 45.96 322 PRO A C 1
ATOM 1410 O O . PRO A 1 177 ? -29.362 41.936 -0.029 1.00 47.25 322 PRO A O 1
ATOM 1414 N N . VAL A 1 178 ? -28.266 40.440 1.175 1.00 45.44 323 VAL A N 1
ATOM 1415 C CA . VAL A 1 178 ? -28.189 41.248 2.375 1.00 45.14 323 VAL A CA 1
ATOM 1416 C C . VAL A 1 178 ? -26.973 40.701 3.138 1.00 44.44 323 VAL A C 1
ATOM 1417 O O . VAL A 1 178 ? -26.751 39.495 3.132 1.00 44.60 323 VAL A O 1
ATOM 1421 N N . PRO A 1 179 ? -26.181 41.574 3.786 1.00 44.70 324 PRO A N 1
ATOM 1422 C CA . PRO A 1 179 ? -24.915 41.142 4.423 1.00 44.11 324 PRO A CA 1
ATOM 1423 C C . PRO A 1 179 ? -25.071 39.940 5.378 1.00 44.39 324 PRO A C 1
ATOM 1424 O O . PRO A 1 179 ? -24.136 39.159 5.541 1.00 43.12 324 PRO A O 1
ATOM 1428 N N . LEU A 1 180 ? -26.237 39.810 5.999 1.00 45.63 325 LEU A N 1
ATOM 1429 C CA . LEU A 1 180 ? -26.515 38.702 6.920 1.00 46.27 325 LEU A CA 1
ATOM 1430 C C . LEU A 1 180 ? -26.583 37.304 6.286 1.00 45.40 325 LEU A C 1
ATOM 1431 O O . LEU A 1 180 ? -26.432 36.311 6.993 1.00 44.96 325 LEU A O 1
ATOM 1436 N N . LEU A 1 181 ? -26.808 37.230 4.977 1.00 44.66 326 LEU A N 1
ATOM 1437 C CA . LEU A 1 181 ? -27.272 36.000 4.356 1.00 45.95 326 LEU A CA 1
ATOM 1438 C C . LEU A 1 181 ? -26.606 35.792 3.002 1.00 45.64 326 LEU A C 1
ATOM 1439 O O . LEU A 1 181 ? -26.672 36.671 2.122 1.00 45.93 326 LEU A O 1
ATOM 1444 N N . THR A 1 182 ? -26.028 34.612 2.807 1.00 44.96 327 THR A N 1
ATOM 1445 C CA . THR A 1 182 ? -25.489 34.191 1.508 1.00 44.70 327 THR A CA 1
ATOM 1446 C C . THR A 1 182 ? -26.033 32.824 1.141 1.00 45.32 327 THR A C 1
ATOM 1447 O O . THR A 1 182 ? -26.113 31.928 1.995 1.00 44.76 327 THR A O 1
ATOM 1451 N N . VAL A 1 183 ? -26.397 32.652 -0.131 1.00 46.39 328 VAL A N 1
ATOM 1452 C CA . VAL A 1 183 ? -26.729 31.322 -0.651 1.00 47.82 328 VAL A CA 1
ATOM 1453 C C . VAL A 1 183 ? -25.827 31.051 -1.851 1.00 48.17 328 VAL A C 1
ATOM 1454 O O . VAL A 1 183 ? -25.642 31.940 -2.700 1.00 49.01 328 VAL A O 1
ATOM 1458 N N . GLY A 1 184 ? -25.269 29.839 -1.926 1.00 48.09 329 GLY A N 1
ATOM 1459 C CA . GLY A 1 184 ? -24.413 29.466 -3.065 1.00 46.97 329 GLY A CA 1
ATOM 1460 C C . GLY A 1 184 ? -24.593 28.056 -3.591 1.00 46.83 329 GLY A C 1
ATOM 1461 O O . GLY A 1 184 ? -25.143 27.216 -2.893 1.00 46.20 329 GLY A O 1
ATOM 1462 N N . VAL A 1 185 ? -24.119 27.799 -4.814 1.00 46.36 330 VAL A N 1
ATOM 1463 C CA . VAL A 1 185 ? -23.998 26.422 -5.294 1.00 47.36 330 VAL A CA 1
ATOM 1464 C C . VAL A 1 185 ? -22.603 26.169 -5.891 1.00 47.71 330 VAL A C 1
ATOM 1465 O O . VAL A 1 185 ? -22.067 27.064 -6.578 1.00 48.29 330 VAL A O 1
ATOM 1469 N N . ASP A 1 186 ? -22.013 25.006 -5.583 1.00 47.87 331 ASP A N 1
ATOM 1470 C CA . ASP A 1 186 ? -20.666 24.602 -6.064 1.00 49.54 331 ASP A CA 1
ATOM 1471 C C . ASP A 1 186 ? -20.691 23.306 -6.845 1.00 50.19 331 ASP A C 1
ATOM 1472 O O . ASP A 1 186 ? -21.463 22.382 -6.547 1.00 50.90 331 ASP A O 1
ATOM 1477 N N . GLN A 1 187 ? -19.808 23.224 -7.826 1.00 50.64 332 GLN A N 1
ATOM 1478 C CA . GLN A 1 187 ? -19.520 21.963 -8.478 1.00 52.36 332 GLN A CA 1
ATOM 1479 C C . GLN A 1 187 ? -18.077 21.605 -8.188 1.00 51.10 332 GLN A C 1
ATOM 1480 O O . GLN A 1 187 ? -17.196 22.395 -8.450 1.00 50.73 332 GLN A O 1
ATOM 1486 N N . ARG A 1 188 ? -17.848 20.433 -7.599 1.00 51.90 333 ARG A N 1
ATOM 1487 C CA . ARG A 1 188 ? -16.487 19.907 -7.349 1.00 50.97 333 ARG A CA 1
ATOM 1488 C C . ARG A 1 188 ? -16.200 18.696 -8.253 1.00 52.38 333 ARG A C 1
ATOM 1489 O O . ARG A 1 188 ? -17.085 17.824 -8.408 1.00 53.37 333 ARG A O 1
ATOM 1497 N N . MET A 1 189 ? -15.027 18.652 -8.899 1.00 51.21 334 MET A N 1
ATOM 1498 C CA . MET A 1 189 ? -14.744 17.541 -9.846 1.00 52.90 334 MET A CA 1
ATOM 1499 C C . MET A 1 189 ? -13.289 17.070 -9.882 1.00 51.78 334 MET A C 1
ATOM 1500 O O . MET A 1 189 ? -12.361 17.885 -9.809 1.00 50.69 334 MET A O 1
ATOM 1505 N N . GLY A 1 190 ? -13.085 15.757 -10.007 1.00 51.40 335 GLY A N 1
ATOM 1506 C CA . GLY A 1 190 ? -11.745 15.207 -9.870 1.00 50.49 335 GLY A CA 1
ATOM 1507 C C . GLY A 1 190 ? -11.449 14.124 -10.873 1.00 52.09 335 GLY A C 1
ATOM 1508 O O . GLY A 1 190 ? -12.019 14.124 -11.940 1.00 51.57 335 GLY A O 1
ATOM 1509 N N . LYS A 1 191 ? -10.519 13.222 -10.533 1.00 52.98 336 LYS A N 1
ATOM 1510 C CA . LYS A 1 191 ? -10.118 12.139 -11.439 1.00 55.37 336 LYS A CA 1
ATOM 1511 C C . LYS A 1 191 ? -11.306 11.174 -11.557 1.00 56.63 336 LYS A C 1
ATOM 1512 O O . LYS A 1 191 ? -12.188 11.164 -10.680 1.00 55.19 336 LYS A O 1
ATOM 1518 N N . SER A 1 192 ? -11.305 10.380 -12.634 1.00 58.42 337 SER A N 1
ATOM 1519 C CA . SER A 1 192 ? -12.283 9.317 -12.892 1.00 61.31 337 SER A CA 1
ATOM 1520 C C . SER A 1 192 ? -13.721 9.801 -12.870 1.00 61.96 337 SER A C 1
ATOM 1521 O O . SER A 1 192 ? -14.649 9.039 -12.511 1.00 62.22 337 SER A O 1
ATOM 1524 N N . SER A 1 193 ? -13.899 11.063 -13.276 1.00 61.89 338 SER A N 1
ATOM 1525 C CA . SER A 1 193 ? -15.202 11.722 -13.249 1.00 63.13 338 SER A CA 1
ATOM 1526 C C . SER A 1 193 ? -15.864 11.771 -11.860 1.00 61.78 338 SER A C 1
ATOM 1527 O O . SER A 1 193 ? -17.092 11.748 -11.765 1.00 63.32 338 SER A O 1
ATOM 1530 N N . LYS A 1 194 ? -15.089 11.772 -10.791 1.00 59.59 339 LYS A N 1
ATOM 1531 C CA . LYS A 1 194 ? -15.695 11.999 -9.498 1.00 60.03 339 LYS A CA 1
ATOM 1532 C C . LYS A 1 194 ? -16.267 13.421 -9.505 1.00 59.19 339 LYS A C 1
ATOM 1533 O O . LYS A 1 194 ? -15.708 14.343 -10.100 1.00 58.72 339 LYS A O 1
ATOM 1539 N N . HIS A 1 195 ? -17.421 13.580 -8.887 1.00 59.45 340 HIS A N 1
ATOM 1540 C CA . HIS A 1 195 ? -18.175 14.792 -9.035 1.00 58.61 340 HIS A CA 1
ATOM 1541 C C . HIS A 1 195 ? -19.108 15.011 -7.844 1.00 57.19 340 HIS A C 1
ATOM 1542 O O . HIS A 1 195 ? -19.643 14.071 -7.264 1.00 58.05 340 HIS A O 1
ATOM 1549 N N . GLU A 1 196 ? -19.317 16.272 -7.510 1.00 54.93 341 GLU A N 1
ATOM 1550 C C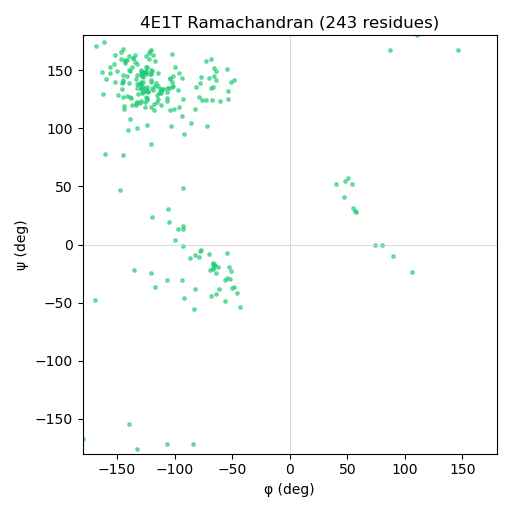A . GLU A 1 196 ? -20.110 16.615 -6.360 1.00 54.22 341 GLU A CA 1
ATOM 1551 C C . GLU A 1 196 ? -20.790 17.929 -6.603 1.00 52.64 341 GLU A C 1
ATOM 1552 O O . GLU A 1 196 ? -20.144 18.906 -7.010 1.00 51.70 341 GLU A O 1
ATOM 1558 N N . THR A 1 197 ? -22.098 17.973 -6.400 1.00 53.08 342 THR A N 1
ATOM 1559 C CA . THR A 1 197 ? -22.724 19.285 -6.285 1.00 52.62 342 THR A CA 1
ATOM 1560 C C . THR A 1 197 ? -23.125 19.623 -4.840 1.00 51.77 342 THR A C 1
ATOM 1561 O O . THR A 1 197 ? -23.666 18.815 -4.120 1.00 52.72 342 THR A O 1
ATOM 1565 N N . GLN A 1 198 ? -22.751 20.805 -4.400 1.00 50.84 343 GLN A N 1
ATOM 1566 C CA . GLN A 1 198 ? -22.985 21.195 -3.035 1.00 50.46 343 GLN A CA 1
ATOM 1567 C C . GLN A 1 198 ? -23.685 22.555 -2.997 1.00 49.37 343 GLN A C 1
ATOM 1568 O O . GLN A 1 198 ? -23.347 23.479 -3.760 1.00 48.19 343 GLN A O 1
ATOM 1574 N N . TRP A 1 199 ? -24.688 22.614 -2.128 1.00 48.92 344 TRP A N 1
ATOM 1575 C CA . TRP A 1 199 ? -25.486 23.795 -1.842 1.00 49.72 344 TRP A CA 1
ATOM 1576 C C . TRP A 1 199 ? -25.076 24.341 -0.465 1.00 48.90 344 TRP A C 1
ATOM 1577 O O . TRP A 1 199 ? -24.950 23.574 0.493 1.00 47.57 344 TRP A O 1
ATOM 1588 N N . ASN A 1 200 ? -24.897 25.655 -0.378 1.00 49.40 345 ASN A N 1
ATOM 1589 C CA . ASN A 1 200 ? -24.470 26.328 0.878 1.00 51.25 345 ASN A CA 1
ATOM 1590 C C . ASN A 1 200 ? -25.438 27.424 1.309 1.00 51.63 345 ASN A C 1
ATOM 1591 O O . ASN A 1 200 ? -25.850 28.247 0.491 1.00 52.16 345 ASN A O 1
ATOM 1596 N N . LEU A 1 201 ? -25.799 27.404 2.594 1.00 52.29 346 LEU A N 1
ATOM 1597 C CA . LEU A 1 201 ? -26.558 28.462 3.243 1.00 53.06 346 LEU A CA 1
ATOM 1598 C C . LEU A 1 201 ? -25.658 29.027 4.341 1.00 52.49 346 LEU A C 1
ATOM 1599 O O . LEU A 1 201 ? -25.214 28.292 5.234 1.00 52.67 346 LEU A O 1
ATOM 1604 N N . GLN A 1 202 ? -25.363 30.325 4.271 1.00 50.99 347 GLN A N 1
ATOM 1605 C CA . GLN A 1 202 ? -24.408 30.914 5.176 1.00 48.86 347 GLN A CA 1
ATOM 1606 C C . GLN A 1 202 ? -24.984 32.137 5.884 1.00 49.00 347 GLN A C 1
ATOM 1607 O O . GLN A 1 202 ? -25.628 32.968 5.240 1.00 50.11 347 GLN A O 1
ATOM 1613 N N . MET A 1 203 ? -24.776 32.250 7.197 1.00 47.09 348 MET A N 1
ATOM 1614 C CA . MET A 1 203 ? -25.135 33.483 7.899 1.00 47.48 348 MET A CA 1
ATOM 1615 C C . MET A 1 203 ? -23.920 34.209 8.496 1.00 45.82 348 MET A C 1
ATOM 1616 O O . MET A 1 203 ? -23.031 33.579 9.056 1.00 45.64 348 MET A O 1
ATOM 1621 N N . ASN A 1 204 ? -23.903 35.539 8.390 1.00 44.58 349 ASN A N 1
ATOM 1622 C CA . ASN A 1 204 ? -22.811 36.319 8.892 1.00 44.11 349 ASN A CA 1
ATOM 1623 C C . ASN A 1 204 ? -23.276 37.395 9.854 1.00 44.15 349 ASN A C 1
ATOM 1624 O O . ASN A 1 204 ? -24.037 38.289 9.476 1.00 45.59 349 ASN A O 1
ATOM 1629 N N . TYR A 1 205 ? -22.823 37.323 11.089 1.00 42.70 350 TYR A N 1
ATOM 1630 C CA . TYR A 1 205 ? -23.123 38.415 12.013 1.00 44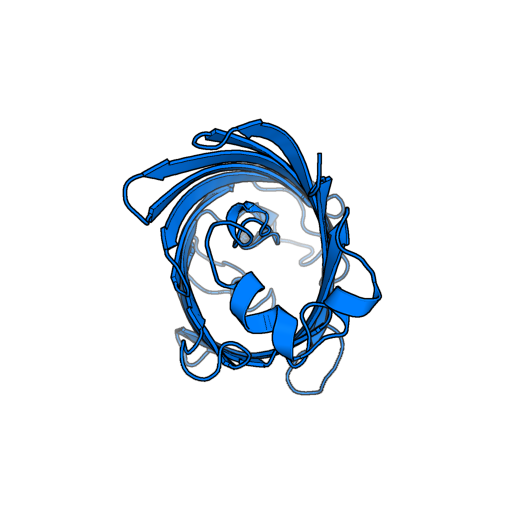.22 350 TYR A CA 1
ATOM 1631 C C . TYR A 1 205 ? -21.867 39.255 12.262 1.00 43.73 350 TYR A C 1
ATOM 1632 O O . TYR A 1 205 ? -20.838 38.733 12.721 1.00 42.95 350 TYR A O 1
ATOM 1641 N N . ARG A 1 206 ? -21.957 40.552 11.987 1.00 44.01 351 ARG A N 1
ATOM 1642 C CA . ARG A 1 206 ? -20.768 41.436 12.182 1.00 43.85 351 ARG A CA 1
ATOM 1643 C C . ARG A 1 206 ? -20.916 42.243 13.456 1.00 44.64 351 ARG A C 1
ATOM 1644 O O . ARG A 1 206 ? -21.682 43.208 13.478 1.00 45.10 351 ARG A O 1
ATOM 1652 N N . PHE A 1 207 ? -20.215 41.821 14.520 1.00 44.31 352 PHE A N 1
ATOM 1653 C CA . PHE A 1 207 ? -20.405 42.410 15.858 1.00 45.17 352 PHE A CA 1
ATOM 1654 C C . PHE A 1 207 ? -20.074 43.909 15.850 1.00 45.78 352 PHE A C 1
ATOM 1655 O O . PHE A 1 207 ? -18.987 44.308 15.409 1.00 46.63 352 PHE A O 1
ATOM 1663 N N . GLY A 1 208 ? -21.025 44.742 16.258 1.00 47.61 353 GLY A N 1
ATOM 1664 C CA . GLY A 1 208 ? -20.839 46.219 16.293 1.00 48.97 353 GLY A CA 1
ATOM 1665 C C . GLY A 1 208 ? -21.594 46.965 15.190 1.00 50.24 353 GLY A C 1
ATOM 1666 O O . GLY A 1 208 ? -21.891 48.170 15.313 1.00 50.92 353 GLY A O 1
ATOM 1667 N N . GLU A 1 209 ? -21.887 46.259 14.097 1.00 49.20 354 GLU A N 1
ATOM 1668 C CA . GLU A 1 209 ? -22.776 46.761 13.064 1.00 49.89 354 GLU A CA 1
ATOM 1669 C C . GLU A 1 209 ? -24.259 46.635 13.498 1.00 51.33 354 GLU A C 1
ATOM 1670 O O . GLU A 1 209 ? -24.650 45.660 14.130 1.00 52.33 354 GLU A O 1
ATOM 1676 N N . SER A 1 210 ? -25.069 47.640 13.207 1.00 52.07 355 SER A N 1
ATOM 1677 C CA . SER A 1 210 ? -26.452 47.636 13.632 1.00 53.93 355 SER A CA 1
ATOM 1678 C C . SER A 1 210 ? -27.159 46.519 12.909 1.00 53.84 355 SER A C 1
ATOM 1679 O O . SER A 1 210 ? -26.766 46.150 11.782 1.00 54.11 355 SER A O 1
ATOM 1682 N N . PHE A 1 211 ? -28.197 45.982 13.530 1.00 53.83 356 PHE A N 1
ATOM 1683 C CA . PHE A 1 211 ? -28.890 44.865 12.935 1.00 53.94 356 PHE A CA 1
ATOM 1684 C C . PHE A 1 211 ? -29.539 45.278 11.609 1.00 53.81 356 PHE A C 1
ATOM 1685 O O . PHE A 1 211 ? -29.455 44.547 10.606 1.00 50.57 356 PHE A O 1
ATOM 1693 N N . GLN A 1 212 ? -30.145 46.473 11.620 1.00 55.27 357 GLN A N 1
ATOM 1694 C CA . GLN A 1 212 ? -30.820 47.019 10.445 1.00 56.51 357 GLN A CA 1
ATOM 1695 C C . GLN A 1 212 ? -29.879 47.095 9.238 1.00 54.52 357 GLN A C 1
ATOM 1696 O O . GLN A 1 212 ? -30.223 46.624 8.147 1.00 55.00 357 GLN A O 1
ATOM 1702 N N . SER A 1 213 ? -28.689 47.637 9.432 1.00 52.43 358 SER A N 1
ATOM 1703 C CA . SER A 1 213 ? -27.756 47.714 8.333 1.00 51.45 358 SER A CA 1
ATOM 1704 C C . SER A 1 213 ? -27.319 46.313 7.817 1.00 50.11 358 SER A C 1
ATOM 1705 O O . SER A 1 213 ? -26.943 46.149 6.634 1.00 49.90 358 SER A O 1
ATOM 1708 N N . GLN A 1 214 ? -27.401 45.291 8.665 1.00 48.56 359 GLN A N 1
ATOM 1709 C CA . GLN A 1 214 ? -27.048 43.934 8.212 1.00 47.34 359 GLN A CA 1
ATOM 1710 C C . GLN A 1 214 ? -28.196 43.254 7.467 1.00 48.45 359 GLN A C 1
ATOM 1711 O O . GLN A 1 214 ? -28.001 42.180 6.896 1.00 47.94 359 GLN A O 1
ATOM 1717 N N . LEU A 1 215 ? -29.376 43.887 7.505 1.00 50.39 360 LEU A N 1
ATOM 1718 C CA . LEU A 1 215 ? -30.526 43.557 6.665 1.00 52.01 360 LEU A CA 1
ATOM 1719 C C . LEU A 1 215 ? -30.748 44.576 5.530 1.00 53.15 360 LEU A C 1
ATOM 1720 O O . LEU A 1 215 ? -31.872 44.630 4.974 1.00 53.66 360 LEU A O 1
ATOM 1725 N N . SER A 1 216 ? -29.707 45.359 5.189 1.00 51.41 361 SER A N 1
ATOM 1726 C CA . SER A 1 216 ? -29.782 46.334 4.091 1.00 52.64 361 SER A CA 1
ATOM 1727 C C . SER A 1 216 ? -29.143 45.879 2.795 1.00 50.96 361 SER A C 1
ATOM 1728 O O . SER A 1 216 ? -27.913 45.740 2.717 1.00 49.59 361 SER A O 1
ATOM 1731 N N . PRO A 1 217 ? -29.956 45.738 1.747 1.00 51.68 362 PRO A N 1
ATOM 1732 C CA . PRO A 1 217 ? -29.358 45.515 0.429 1.00 51.50 362 PRO A CA 1
ATOM 1733 C C . PRO A 1 217 ? -28.258 46.545 0.097 1.00 50.94 362 PRO A C 1
ATOM 1734 O O . PRO A 1 217 ? -27.235 46.193 -0.471 1.00 50.81 362 PRO A O 1
ATOM 1738 N N . SER A 1 218 ? -28.425 47.798 0.477 1.00 51.85 363 SER A N 1
ATOM 1739 C CA . SER A 1 218 ? -27.390 48.775 0.091 1.00 51.77 363 SER A CA 1
ATOM 1740 C C . SER A 1 218 ? -26.134 48.673 0.949 1.00 50.17 363 SER A C 1
ATOM 1741 O O . SER A 1 218 ? -25.140 49.348 0.672 1.00 50.56 363 SER A O 1
ATOM 1744 N N . ALA A 1 219 ? -26.148 47.822 1.975 1.00 48.40 364 ALA A N 1
ATOM 1745 C CA . ALA A 1 219 ? -24.933 47.692 2.773 1.00 46.73 364 ALA A CA 1
ATOM 1746 C C . ALA A 1 219 ? -23.960 46.661 2.192 1.00 44.61 364 ALA A C 1
ATOM 1747 O O . ALA A 1 219 ? -22.819 46.601 2.583 1.00 44.45 364 ALA A O 1
ATOM 1749 N N . VAL A 1 220 ? -24.407 45.875 1.225 1.00 44.34 365 VAL A N 1
ATOM 1750 C CA . VAL A 1 220 ? -23.604 44.775 0.735 1.00 41.67 365 VAL A CA 1
ATOM 1751 C C . VAL A 1 220 ? -22.370 45.247 -0.007 1.00 41.61 365 VAL A C 1
ATOM 1752 O O . VAL A 1 220 ? -21.324 44.664 0.192 1.00 40.36 365 VAL A O 1
ATOM 1756 N N . ALA A 1 221 ? -22.488 46.251 -0.900 1.00 42.69 366 ALA A N 1
ATOM 1757 C CA . ALA A 1 221 ? -21.321 46.772 -1.597 1.00 42.37 366 ALA A CA 1
ATOM 1758 C C . ALA A 1 221 ? -20.159 46.938 -0.624 1.00 42.52 366 ALA A C 1
ATOM 1759 O O . ALA A 1 221 ? -19.089 46.379 -0.845 1.00 42.19 366 ALA A O 1
ATOM 1761 N N . GLY A 1 222 ? -20.393 47.660 0.479 1.00 43.63 367 GLY A N 1
ATOM 1762 C CA . GLY A 1 222 ? -19.372 47.896 1.525 1.00 43.24 367 GLY A CA 1
ATOM 1763 C C . GLY A 1 222 ? -18.706 46.658 2.128 1.00 42.73 367 GLY A C 1
ATOM 1764 O O . GLY A 1 222 ? -17.538 46.724 2.540 1.00 41.50 367 GLY A O 1
ATOM 1765 N N . THR A 1 223 ? -19.411 45.517 2.162 1.00 43.20 368 THR A N 1
ATOM 1766 C CA . THR A 1 223 ? -18.802 44.253 2.652 1.00 42.44 368 THR A CA 1
ATOM 1767 C C . THR A 1 223 ? -17.678 43.724 1.795 1.00 42.42 368 THR A C 1
ATOM 1768 O O . THR A 1 223 ? -16.865 42.930 2.273 1.00 42.49 368 THR A O 1
ATOM 1772 N N . ARG A 1 224 ? -17.592 44.184 0.547 1.00 43.28 369 ARG A N 1
ATOM 1773 C CA . ARG A 1 224 ? -16.530 43.717 -0.361 1.00 43.20 369 ARG A CA 1
ATOM 1774 C C . ARG A 1 224 ? -15.259 44.579 -0.363 1.00 43.37 369 ARG A C 1
ATOM 1775 O O . ARG A 1 224 ? -14.317 44.301 -1.110 1.00 45.00 369 ARG A O 1
ATOM 1783 N N . LEU A 1 225 ? -15.243 45.649 0.419 1.00 43.77 370 LEU A N 1
ATOM 1784 C CA . LEU A 1 225 ? -14.095 46.539 0.480 1.00 43.24 370 LEU A CA 1
ATOM 1785 C C . LEU A 1 225 ? -13.265 46.116 1.674 1.00 42.77 370 LEU A C 1
ATOM 1786 O O . LEU A 1 225 ? -13.808 45.625 2.686 1.00 42.79 370 LEU A O 1
ATOM 1791 N N . LEU A 1 226 ? -11.952 46.286 1.554 1.00 42.69 371 LEU A N 1
ATOM 1792 C CA . LEU A 1 226 ? -10.988 46.025 2.650 1.00 41.51 371 LEU A CA 1
ATOM 1793 C C . LEU A 1 226 ? -11.371 46.591 4.028 1.00 41.95 371 LEU A C 1
ATOM 1794 O O . LEU A 1 226 ? -11.208 45.885 5.014 1.00 40.60 371 LEU A O 1
ATOM 1799 N N . ALA A 1 227 ? -11.898 47.830 4.113 1.00 42.36 372 ALA A N 1
ATOM 1800 C CA . ALA A 1 227 ? -12.295 48.357 5.433 1.00 43.76 372 ALA A CA 1
ATOM 1801 C C . ALA A 1 227 ? -13.198 47.364 6.183 1.00 44.04 372 ALA A C 1
ATOM 1802 O O . ALA A 1 227 ? -13.271 47.410 7.389 1.00 44.89 372 ALA A O 1
ATOM 1804 N N . GLU A 1 228 ? -13.870 46.460 5.463 1.00 44.17 373 GLU A N 1
ATOM 1805 C CA . GLU A 1 228 ? -14.769 45.491 6.101 1.00 44.30 373 GLU A CA 1
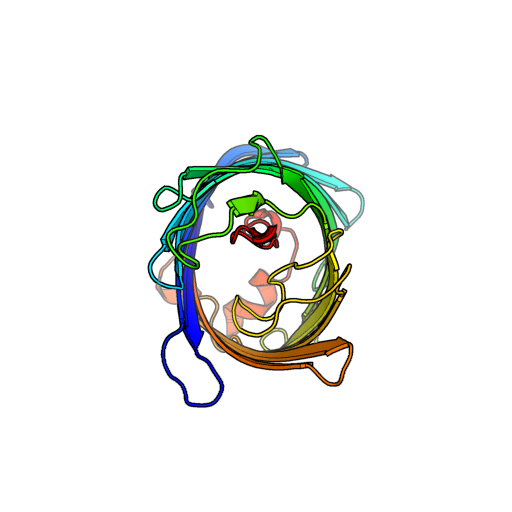ATOM 1806 C C . GLU A 1 228 ? -14.315 44.071 5.896 1.00 42.79 373 GLU A C 1
ATOM 1807 O O . GLU A 1 228 ? -14.406 43.273 6.812 1.00 42.76 373 GLU A O 1
ATOM 1813 N N . SER A 1 229 ? -13.768 43.752 4.729 1.00 42.53 374 SER A N 1
ATOM 1814 C CA . SER A 1 229 ? -13.344 42.363 4.477 1.00 42.32 374 SER A CA 1
ATOM 1815 C C . SER A 1 229 ? -12.169 41.944 5.365 1.00 41.06 374 SER A C 1
ATOM 1816 O O . SER A 1 229 ? -11.963 40.761 5.619 1.00 39.96 374 SER A O 1
ATOM 1819 N N . ARG A 1 230 ? -11.445 42.930 5.883 1.00 40.08 375 ARG A N 1
ATOM 1820 C CA . ARG A 1 230 ? -10.383 42.684 6.830 1.00 39.85 375 ARG A CA 1
ATOM 1821 C C . ARG A 1 230 ? -10.854 41.829 8.024 1.00 40.26 375 ARG A C 1
ATOM 1822 O O . ARG A 1 230 ? -10.033 41.236 8.714 1.00 40.12 375 ARG A O 1
ATOM 1830 N N . TYR A 1 231 ? -12.178 41.782 8.244 1.00 40.01 376 TYR A N 1
ATOM 1831 C CA . TYR A 1 231 ? -12.788 41.025 9.311 1.00 39.38 376 TYR A CA 1
ATOM 1832 C C . TYR A 1 231 ? -13.364 39.687 8.867 1.00 39.13 376 TYR A C 1
ATOM 1833 O O . TYR A 1 231 ? -13.963 38.982 9.698 1.00 39.20 376 TYR A O 1
ATOM 1842 N N . ASN A 1 232 ? -13.180 39.329 7.593 1.00 38.63 377 ASN A N 1
ATOM 1843 C CA . ASN A 1 232 ? -13.697 38.053 7.070 1.00 39.42 377 ASN A CA 1
ATOM 1844 C C . ASN A 1 232 ? -12.997 36.872 7.723 1.00 39.91 377 ASN A C 1
ATOM 1845 O O . ASN A 1 232 ? -11.798 36.934 8.056 1.00 39.68 377 ASN A O 1
ATOM 1850 N N . LEU A 1 233 ? -13.760 35.805 7.915 1.00 40.95 378 LEU A N 1
ATOM 1851 C CA . LEU A 1 233 ? -13.209 34.501 8.302 1.00 40.31 378 LEU A CA 1
ATOM 1852 C C . LEU A 1 233 ? -12.120 34.031 7.315 1.00 40.09 378 LEU A C 1
ATOM 1853 O O . LEU A 1 233 ? -12.129 34.409 6.155 1.00 39.03 378 LEU A O 1
ATOM 1858 N N . VAL A 1 234 ? -11.156 33.238 7.799 1.00 39.85 379 VAL A N 1
ATOM 1859 C CA . VAL A 1 234 ? -10.113 32.720 6.925 1.00 38.81 379 VAL A CA 1
ATOM 1860 C C . VAL A 1 234 ? -10.771 31.748 5.945 1.00 39.09 379 VAL A C 1
ATOM 1861 O O . VAL A 1 234 ? -11.579 30.928 6.355 1.00 39.86 379 VAL A O 1
ATOM 1865 N N . ASP A 1 235 ? -10.431 31.835 4.669 1.00 37.46 380 ASP A N 1
ATOM 1866 C CA . ASP A 1 235 ? -11.047 30.978 3.687 1.00 38.45 380 ASP A CA 1
ATOM 1867 C C . ASP A 1 235 ? -10.189 29.699 3.521 1.00 37.71 380 ASP A C 1
ATOM 1868 O O . ASP A 1 235 ? -9.207 29.656 2.733 1.00 36.46 380 ASP A O 1
ATOM 1873 N N . ARG A 1 236 ? -10.579 28.666 4.260 1.00 36.95 381 ARG A N 1
ATOM 1874 C CA . ARG A 1 236 ? -9.839 27.398 4.269 1.00 36.55 381 ARG A CA 1
ATOM 1875 C C . ARG A 1 236 ? -10.794 26.210 4.398 1.00 37.72 381 ARG A C 1
ATOM 1876 O O . ARG A 1 236 ? -11.984 26.375 4.750 1.00 36.86 381 ARG A O 1
ATOM 1884 N N . ASN A 1 237 ? -10.245 25.012 4.161 1.00 38.08 382 ASN A N 1
ATOM 1885 C CA . ASN A 1 237 ? -10.965 23.794 4.464 1.00 38.27 382 ASN A CA 1
ATOM 1886 C C . ASN A 1 237 ? -10.765 23.391 5.905 1.00 38.58 382 ASN A C 1
ATOM 1887 O O . ASN A 1 237 ? -9.719 22.824 6.285 1.00 38.96 382 ASN A O 1
ATOM 1892 N N . ASN A 1 238 ? -11.802 23.629 6.695 1.00 38.43 383 ASN A N 1
ATOM 1893 C CA . ASN A 1 238 ? -11.784 23.339 8.130 1.00 37.83 383 ASN A CA 1
ATOM 1894 C C . ASN A 1 238 ? -11.984 21.865 8.518 1.00 38.25 383 ASN A C 1
ATOM 1895 O O . ASN A 1 238 ? -11.887 21.470 9.691 1.00 38.71 383 ASN A O 1
ATOM 1900 N N . ASN A 1 239 ? -12.268 21.061 7.524 1.00 39.20 384 ASN A N 1
ATOM 1901 C CA . ASN A 1 239 ? -12.485 19.630 7.678 1.00 40.55 384 ASN A CA 1
ATOM 1902 C C . ASN A 1 239 ? -11.197 18.879 7.446 1.00 40.80 384 ASN A C 1
ATOM 1903 O O . ASN A 1 239 ? -10.422 19.306 6.635 1.00 40.44 384 ASN A O 1
ATOM 1908 N N . ILE A 1 240 ? -10.936 17.794 8.175 1.00 41.70 385 ILE A N 1
ATOM 1909 C CA . ILE A 1 240 ? -9.682 17.040 7.961 1.00 41.90 385 ILE A CA 1
ATOM 1910 C C . ILE A 1 240 ? -9.879 15.884 6.973 1.00 42.63 385 ILE A C 1
ATOM 1911 O O . ILE A 1 240 ? -10.579 14.900 7.270 1.00 43.14 385 ILE A O 1
ATOM 1916 N N . VAL A 1 241 ? -9.284 16.037 5.786 1.00 41.16 386 VAL A N 1
ATOM 1917 C CA . VAL A 1 241 ? -9.312 14.987 4.776 1.00 41.23 386 VAL A CA 1
ATOM 1918 C C . VAL A 1 241 ? -8.477 13.849 5.354 1.00 42.10 386 VAL A C 1
ATOM 1919 O O . VAL A 1 241 ? -7.319 14.051 5.788 1.00 42.11 386 VAL A O 1
ATOM 1923 N N . LEU A 1 242 ? -9.088 12.675 5.436 1.00 41.74 387 LEU A N 1
ATOM 1924 C CA . LEU A 1 242 ? -8.413 11.518 5.964 1.00 41.19 387 LEU A CA 1
ATOM 1925 C C . LEU A 1 242 ? -7.915 10.649 4.824 1.00 42.03 387 LEU A C 1
ATOM 1926 O O . LEU A 1 242 ? -8.467 10.718 3.757 1.00 42.54 387 LEU A O 1
ATOM 1931 N N . GLU A 1 243 ? -6.861 9.895 5.036 1.00 42.91 388 GLU A N 1
ATOM 1932 C CA . GLU A 1 243 ? -6.464 8.852 4.129 1.00 44.89 388 GLU A CA 1
ATOM 1933 C C . GLU A 1 243 ? -6.482 7.556 4.891 1.00 46.39 388 GLU A C 1
ATOM 1934 O O . GLU A 1 243 ? -6.589 7.556 6.070 1.00 46.82 388 GLU A O 1
ATOM 1940 N N . TYR A 1 244 ? -6.401 6.448 4.193 1.00 47.53 389 TYR A N 1
ATOM 1941 C CA . TYR A 1 244 ? -6.524 5.148 4.798 1.00 48.35 389 TYR A CA 1
ATOM 1942 C C . TYR A 1 244 ? -5.452 4.196 4.293 1.00 49.66 389 TYR A C 1
ATOM 1943 O O . TYR A 1 244 ? -4.901 4.382 3.246 1.00 49.19 389 TYR A O 1
ATOM 1952 N N . GLN A 1 245 ? -5.154 3.172 5.069 1.00 81.28 390 GLN A N 1
ATOM 1953 C CA . GLN A 1 245 ? -4.135 2.200 4.723 1.00 83.26 390 GLN A CA 1
ATOM 1954 C C . GLN A 1 245 ? -4.654 0.814 4.937 1.00 85.14 390 GLN A C 1
ATOM 1955 O O . GLN A 1 245 ? -4.531 0.279 6.028 1.00 85.43 390 GLN A O 1
#

InterPro domains:
  IPR003344 Big-1 (bacterial Ig-like domain 1) domain [PF02369] (505-593)
  IPR003344 Big-1 (bacterial Ig-like domain 1) domain [PS51127] (503-596)
  IPR003344 Big-1 (bacterial Ig-like domain 1) domain [PS51127] (601-691)
  IPR003344 Big-1 (bacterial Ig-like domain 1) domain [SM00634] (502-591)
  IPR003344 Big-1 (bacterial Ig-like domain 1) domain [SM00634] (600-686)
  IPR003344 Big-1 (bacterial Ig-like domain 1) domain [SM00634] (699-787)
  IPR003535 Intimin/invasin bacterial adhesion mediator protein [PR01369] (235-250)
  IPR003535 Intimin/invasin bacterial adhesion mediator protein [PR01369] (263-282)
  IPR003535 Intimin/invasin bacterial adhesion mediator protein [PR01369] (331-350)
  IPR008964 Invasin/intimin cell-adhesion fragments [SSF49373] (502-594)
  IPR008964 Invasin/intimin cell-adhesion fragments [SSF49373] (597-690)
  IPR008964 Invasin/intimin cell-adhesion fragments [SSF49373] (696-789)
  IPR008964 Invasin/intimin cell-adhesion fragments [SSF49373] (796-884)
  IPR013117 Intimin, C-terminal [PF07979] (885-970)
  IPR013783 Immunoglobulin-like fold [G3DSA:2.60.40.10] (494-594)
  IPR013783 Immunoglobulin-like fold [G3DSA:2.60.40.10] (595-691)
  IPR013783 Immunoglobulin-like fold [G3DSA:2.60.40.10] (692-793)
  IPR015217 Invasin, domain 3 [PF09134] (599-692)
  IPR015217 Invasin, domain 3 [PF09134] (697-779)
  IPR016186 C-type lectin-like/link domain superfamily [G3DSA:3.10.100.10] (886-985)

Nearest PDB structures (foldseek):
  4e1t-assembly1_A  TM=1.004E+00  e=1.234E-47  Yersinia pseudotuberculosis
  5g26-assembly1_A  TM=9.823E-01  e=8.098E-31  Escherichia coli O157
  6wil-assembly1_A  TM=4.954E-01  e=1.504E-03  Acinetobacter baumannii ACICU
  4y25-assembly1_A  TM=4.278E-01  e=3.331E-04  Escherichia coli K-12
  4n74-assembly1_A  TM=3.414E-01  e=9.922E-04  Escherichia coli BW2952

Organism: Yersinia pseudotuberculosis serotype I (strain IP32953) (NCBI:txid273123)